Protein AF-A0A9P0DS31-F1 (afdb_monomer_lite)

Secondary structure (DSSP, 8-state):
-----------------S--B----HHHHHHHHHHHHHHHHTTTTS-S-----TTTSTT-HHHHHHHHHHHHT-HHHHHHHHHTT-HHHHHHHHHHHHTTBSS-SS-HHHHHHHHS--TT--HHHHHHHHHHHHHHHS-HHHHHHHHHHHHHHHHHHHHS---TTT--HHHHHHHHHHH---GGGGGGHHHHHHHHHHHHHHHTT--

Radius of gyration: 17.62 Å; chains: 1; bounding box: 41×35×58 Å

Organism: Diabrotica balteata (NCBI:txid107213)

Sequence (207 aa):
MGFFHSKYKSLNLQCFGKRRQTRISIETVNAIKLIILSLRSNVRIMDHRWLIRPEGGLHNRVIQEFVQAIQRGDIRTIQTLLDTGYNLRACQALYTYLSRLEDPLIPLPIQSLVLDGNEGVPATVVASDIMGLINQELSENRAELISLILYLMDMMIQFSPADELQGNTWPASMLPIFFDMQSRHMIEWRRIATIFFEMIKQAGDYL

pLDDT: mean 79.62, std 19.81, range [26.62, 96.81]

Structure (mmCIF, N/CA/C/O backbone):
data_AF-A0A9P0DS31-F1
#
_entry.id   AF-A0A9P0DS31-F1
#
loop_
_atom_site.group_PDB
_atom_site.id
_atom_site.type_symbol
_atom_site.label_atom_id
_atom_site.label_alt_id
_atom_site.label_comp_id
_atom_site.label_asym_id
_atom_site.label_entity_id
_atom_site.label_seq_id
_atom_site.pdbx_PDB_ins_code
_atom_site.Cartn_x
_atom_site.Cartn_y
_atom_site.Cartn_z
_atom_site.occupancy
_atom_site.B_iso_or_equiv
_atom_site.auth_seq_id
_atom_site.auth_comp_id
_atom_site.auth_asym_id
_atom_site.auth_atom_id
_atom_site.pdbx_PDB_model_num
ATOM 1 N N . MET A 1 1 ? 24.533 21.343 38.281 1.00 33.50 1 MET A N 1
ATOM 2 C CA . MET A 1 1 ? 23.870 20.031 38.138 1.00 33.50 1 MET A CA 1
ATOM 3 C C . MET A 1 1 ? 22.835 20.172 37.040 1.00 33.50 1 MET A C 1
ATOM 5 O O . MET A 1 1 ? 21.916 20.960 37.202 1.00 33.50 1 MET A O 1
ATOM 9 N N . GLY A 1 2 ? 23.101 19.568 35.880 1.00 31.03 2 GLY A N 1
ATOM 10 C CA . GLY A 1 2 ? 22.255 19.660 34.685 1.00 31.03 2 GLY A CA 1
ATOM 11 C C . GLY A 1 2 ? 21.194 18.560 34.616 1.00 31.03 2 GLY A C 1
ATOM 12 O O . GLY A 1 2 ? 21.043 17.822 35.585 1.00 31.03 2 GLY A O 1
ATOM 13 N N . PHE A 1 3 ? 20.577 18.451 33.426 1.00 26.95 3 PHE A N 1
ATOM 14 C CA . PHE A 1 3 ? 19.549 17.491 32.963 1.00 26.95 3 PHE A CA 1
ATOM 15 C C . PHE A 1 3 ? 18.095 17.938 33.240 1.00 26.95 3 PHE A C 1
ATOM 17 O O . PHE A 1 3 ? 17.760 18.239 34.371 1.00 26.95 3 PHE A O 1
ATOM 24 N N . PHE A 1 4 ? 17.148 18.059 32.298 1.00 30.75 4 PHE A N 1
ATOM 25 C CA . PHE A 1 4 ? 17.040 17.746 30.865 1.00 30.75 4 PHE A CA 1
ATOM 26 C C . PHE A 1 4 ? 16.171 18.836 30.195 1.00 30.75 4 PHE A C 1
ATOM 28 O O . PHE A 1 4 ? 15.043 19.073 30.617 1.00 30.75 4 PHE A O 1
ATOM 35 N N . HIS A 1 5 ? 16.660 19.479 29.130 1.00 27.67 5 HIS A N 1
ATOM 36 C CA . HIS A 1 5 ? 15.807 20.236 28.206 1.00 27.67 5 HIS A CA 1
ATOM 37 C C . HIS A 1 5 ? 15.281 19.275 27.135 1.00 27.67 5 HIS A C 1
ATOM 39 O O . HIS A 1 5 ? 16.049 18.726 26.345 1.00 27.67 5 HIS A O 1
ATOM 45 N N . SER A 1 6 ? 13.964 19.079 27.137 1.00 31.09 6 SER A N 1
ATOM 46 C CA . SER A 1 6 ? 13.202 18.333 26.138 1.00 31.09 6 SER A CA 1
ATOM 47 C C . SER A 1 6 ? 13.389 18.956 24.747 1.00 31.09 6 SER A C 1
ATOM 49 O O . SER A 1 6 ? 12.850 20.018 24.446 1.00 31.09 6 SER A O 1
ATOM 51 N N . LYS A 1 7 ? 14.189 18.307 23.894 1.00 29.27 7 LYS A N 1
ATOM 52 C CA . LYS A 1 7 ? 14.273 18.584 22.452 1.00 29.27 7 LYS A CA 1
ATOM 53 C C . LYS A 1 7 ? 13.402 17.581 21.697 1.00 29.27 7 LYS A C 1
ATOM 55 O O . LYS A 1 7 ? 13.918 16.750 20.957 1.00 29.27 7 LYS A O 1
ATOM 60 N N . TYR A 1 8 ? 12.083 17.687 21.820 1.00 31.83 8 TYR A N 1
ATOM 61 C CA . TYR A 1 8 ? 11.218 17.194 20.749 1.00 31.83 8 TYR A CA 1
ATOM 62 C C . TYR A 1 8 ? 11.146 18.285 19.683 1.00 31.83 8 TYR A C 1
ATOM 64 O O . TYR A 1 8 ? 10.298 19.172 19.713 1.00 31.83 8 TYR A O 1
ATOM 72 N N . LYS A 1 9 ? 12.116 18.251 18.759 1.00 30.08 9 LYS A N 1
ATOM 73 C CA . LYS A 1 9 ? 11.979 18.925 17.468 1.00 30.08 9 LYS A CA 1
ATOM 74 C C . LYS A 1 9 ? 10.745 18.327 16.803 1.00 30.08 9 LYS A C 1
ATOM 76 O O . LYS A 1 9 ? 10.722 17.133 16.517 1.00 30.08 9 LYS A O 1
ATOM 81 N N . SER A 1 10 ? 9.744 19.162 16.561 1.00 29.20 10 SER A N 1
ATOM 82 C CA . SER A 1 10 ? 8.708 18.892 15.578 1.00 29.20 10 SER A CA 1
ATOM 83 C C . SER A 1 10 ? 9.381 18.422 14.285 1.00 29.20 10 SER A C 1
ATOM 85 O O . SER A 1 10 ? 10.174 19.147 13.679 1.00 29.20 10 SER A O 1
ATOM 87 N N . LEU A 1 11 ? 9.115 17.178 13.888 1.00 31.19 11 LEU A N 1
ATOM 88 C CA . LEU A 1 11 ? 9.444 16.668 12.562 1.00 31.19 11 LEU A CA 1
ATOM 89 C C . LEU A 1 11 ? 8.573 17.430 11.559 1.00 31.19 11 LEU A C 1
ATOM 91 O O . LEU A 1 11 ? 7.480 17.011 11.196 1.00 31.19 11 LEU A O 1
ATOM 95 N N . ASN A 1 12 ? 9.048 18.611 11.166 1.00 26.62 12 ASN A N 1
ATOM 96 C CA . ASN A 1 12 ? 8.518 19.379 10.053 1.00 26.62 12 ASN A CA 1
ATOM 97 C C . ASN A 1 12 ? 8.814 18.596 8.766 1.00 26.62 12 ASN A C 1
ATOM 99 O O . ASN A 1 12 ? 9.856 18.777 8.142 1.00 26.62 12 ASN A O 1
ATOM 103 N N . LEU A 1 13 ? 7.886 17.728 8.359 1.00 37.28 13 LEU A N 1
ATOM 104 C CA . LEU A 1 13 ? 7.864 17.066 7.048 1.00 37.28 13 LEU A CA 1
ATOM 105 C C . LEU A 1 13 ? 7.428 18.046 5.937 1.00 37.28 13 LEU A C 1
ATOM 107 O O . LEU A 1 13 ? 6.610 17.731 5.077 1.00 37.28 13 LEU A O 1
ATOM 111 N N . GLN A 1 14 ? 7.969 19.267 5.945 1.00 35.03 14 GLN A N 1
ATOM 112 C CA . GLN A 1 14 ? 7.748 20.255 4.891 1.00 35.03 14 GLN A CA 1
ATOM 113 C C . GLN A 1 14 ? 8.814 20.111 3.804 1.00 35.03 14 GLN A C 1
ATOM 115 O O . GLN A 1 14 ? 9.738 20.909 3.716 1.00 35.03 14 GLN A O 1
ATOM 120 N N . CYS A 1 15 ? 8.649 19.101 2.950 1.00 36.75 15 CYS A N 1
ATOM 121 C CA . CYS A 1 15 ? 9.373 18.980 1.684 1.00 36.75 15 CYS A CA 1
ATOM 122 C C . CYS A 1 15 ? 8.449 18.403 0.599 1.00 36.75 15 CYS A C 1
ATOM 124 O O . CYS A 1 15 ? 8.683 17.308 0.100 1.00 36.75 15 CYS A O 1
ATOM 126 N N . PHE A 1 16 ? 7.399 19.131 0.201 1.00 42.38 16 PHE A N 1
ATOM 127 C CA . PHE A 1 16 ? 6.551 18.724 -0.929 1.00 42.38 16 PHE A CA 1
ATOM 128 C C . PHE A 1 16 ? 6.505 19.804 -2.011 1.00 42.38 16 PHE A C 1
ATOM 130 O O . PHE A 1 16 ? 5.598 20.631 -2.098 1.00 42.38 16 PHE A O 1
ATOM 137 N N . GLY A 1 17 ? 7.537 19.781 -2.857 1.00 34.38 17 GLY A N 1
ATOM 138 C CA . GLY A 1 17 ? 7.558 20.477 -4.137 1.00 34.38 17 GLY A CA 1
ATOM 139 C C . GLY A 1 17 ? 6.517 19.888 -5.094 1.00 34.38 17 GLY A C 1
ATOM 140 O O . GLY A 1 17 ? 6.524 18.700 -5.398 1.00 34.38 17 GLY A O 1
ATOM 141 N N . LYS A 1 18 ? 5.618 20.765 -5.539 1.00 46.16 18 LYS A N 1
ATOM 142 C CA . LYS A 1 18 ? 4.505 20.602 -6.485 1.00 46.16 18 LYS A CA 1
ATOM 143 C C . LYS A 1 18 ? 4.734 19.601 -7.637 1.00 46.16 18 LYS A C 1
ATOM 145 O O . LYS A 1 18 ? 5.448 19.905 -8.587 1.00 46.16 18 LYS A O 1
ATOM 150 N N . ARG A 1 19 ? 3.993 18.487 -7.594 1.00 40.31 19 ARG A N 1
ATOM 151 C CA . ARG A 1 19 ? 3.067 17.950 -8.623 1.00 40.31 19 ARG A CA 1
ATOM 152 C C . ARG A 1 19 ? 2.281 16.817 -7.951 1.00 40.31 19 ARG A C 1
ATOM 154 O O . ARG A 1 19 ? 2.858 15.780 -7.647 1.00 40.31 19 ARG A O 1
ATOM 161 N N . ARG A 1 20 ? 1.006 17.065 -7.643 1.00 55.84 20 ARG A N 1
ATOM 162 C CA . ARG A 1 20 ? 0.120 16.134 -6.930 1.00 55.84 20 ARG A CA 1
ATOM 163 C C . ARG A 1 20 ? -0.555 15.209 -7.942 1.00 55.84 20 ARG A C 1
ATOM 165 O O . ARG A 1 20 ? -1.088 15.698 -8.935 1.00 55.84 20 ARG A O 1
ATOM 172 N N . GLN A 1 21 ? -0.449 13.895 -7.752 1.00 54.41 21 GLN A N 1
ATOM 173 C CA . GLN A 1 21 ? -1.053 12.909 -8.649 1.00 54.41 21 GLN A CA 1
ATOM 174 C C . GLN A 1 21 ? -2.419 12.500 -8.093 1.00 54.41 21 GLN A C 1
ATOM 176 O O . GLN A 1 21 ? -2.499 11.922 -7.014 1.00 54.41 21 GLN A O 1
ATOM 181 N N . THR A 1 22 ? -3.477 12.816 -8.837 1.00 56.69 22 THR A N 1
ATOM 182 C CA . THR A 1 22 ? -4.870 12.726 -8.366 1.00 56.69 22 THR A CA 1
ATOM 183 C C . THR A 1 22 ? -5.551 11.397 -8.703 1.00 56.69 22 THR A C 1
ATOM 185 O O . THR A 1 22 ? -6.555 11.049 -8.092 1.00 56.69 22 THR A O 1
ATOM 188 N N . ARG A 1 23 ? -5.046 10.632 -9.686 1.00 68.31 23 ARG A N 1
ATOM 189 C CA . ARG A 1 23 ? -5.702 9.400 -10.161 1.00 68.31 23 ARG A CA 1
ATOM 190 C C . ARG A 1 23 ? -4.727 8.228 -10.243 1.00 68.31 23 ARG A C 1
ATOM 192 O O . ARG A 1 23 ? -3.725 8.303 -10.951 1.00 68.31 23 ARG A O 1
ATOM 199 N N . ILE A 1 24 ? -5.066 7.145 -9.545 1.00 85.81 24 ILE A N 1
ATOM 200 C CA . ILE A 1 24 ? -4.412 5.836 -9.652 1.00 85.81 24 ILE A CA 1
ATOM 201 C C . ILE A 1 24 ? -5.008 5.128 -10.878 1.00 85.81 24 ILE A C 1
ATOM 203 O O . ILE A 1 24 ? -6.195 4.786 -10.887 1.00 85.81 24 ILE A O 1
ATOM 207 N N . SER A 1 25 ? -4.217 4.976 -11.940 1.00 91.12 25 SER A N 1
ATOM 208 C CA . SER A 1 25 ? -4.630 4.267 -13.157 1.00 91.12 25 SER A CA 1
ATOM 209 C C . SER A 1 25 ? -4.260 2.784 -13.089 1.00 91.12 25 SER A C 1
ATOM 211 O O . SER A 1 25 ? -3.410 2.390 -12.291 1.00 91.12 25 SER A O 1
ATOM 213 N N . ILE A 1 26 ? -4.878 1.964 -13.942 1.00 94.19 26 ILE A N 1
ATOM 214 C CA . ILE A 1 26 ? -4.584 0.527 -14.015 1.00 94.19 26 ILE A CA 1
ATOM 215 C C . ILE A 1 26 ? -3.129 0.277 -14.437 1.00 94.19 26 ILE A C 1
ATOM 217 O O . ILE A 1 26 ? -2.470 -0.624 -13.928 1.00 94.19 26 ILE A O 1
ATOM 221 N N . GLU A 1 27 ? -2.574 1.122 -15.307 1.00 94.62 27 GLU A N 1
ATOM 222 C CA . GLU A 1 27 ? -1.181 1.034 -15.746 1.00 94.62 27 GLU A CA 1
ATOM 223 C C . GLU A 1 27 ? -0.214 1.302 -14.587 1.00 94.62 27 GLU A C 1
ATOM 225 O O . GLU A 1 27 ? 0.780 0.592 -14.432 1.00 94.62 27 GLU A O 1
ATOM 230 N N . THR A 1 28 ? -0.522 2.282 -13.731 1.00 93.88 28 THR A N 1
ATOM 231 C CA . THR A 1 28 ? 0.231 2.528 -12.496 1.00 93.88 28 THR A CA 1
ATOM 232 C C . THR A 1 28 ? 0.148 1.337 -11.542 1.00 93.88 28 THR A C 1
ATOM 234 O O . THR A 1 28 ? 1.170 0.940 -10.983 1.00 93.88 28 THR A O 1
ATOM 237 N N . VAL A 1 29 ? -1.037 0.748 -11.359 1.00 95.31 29 VAL A N 1
ATOM 238 C CA . VAL A 1 29 ? -1.211 -0.426 -10.486 1.00 95.31 29 VAL A CA 1
ATOM 239 C C . VAL A 1 29 ? -0.402 -1.610 -11.009 1.00 95.31 29 VAL A C 1
ATOM 241 O O . VAL A 1 29 ? 0.359 -2.202 -10.249 1.00 95.31 29 VAL A O 1
ATOM 244 N N . ASN A 1 30 ? -0.451 -1.888 -12.313 1.00 95.38 30 ASN A N 1
ATOM 245 C CA . ASN A 1 30 ? 0.339 -2.950 -12.943 1.00 95.38 30 ASN A CA 1
ATOM 246 C C . ASN A 1 30 ? 1.854 -2.729 -12.802 1.00 95.38 30 ASN A C 1
ATOM 248 O O . ASN A 1 30 ? 2.602 -3.666 -12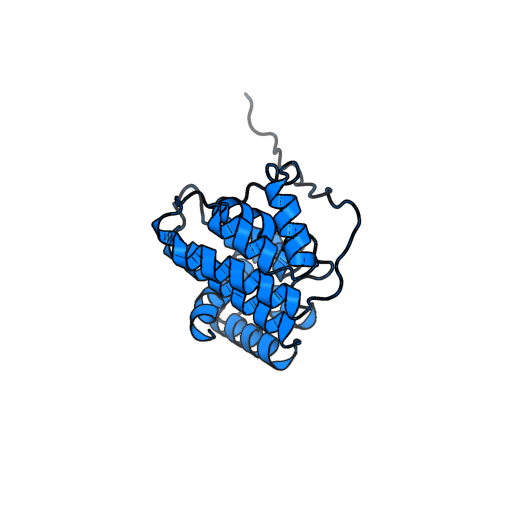.521 1.00 95.38 30 ASN A O 1
ATOM 252 N N . ALA A 1 31 ? 2.314 -1.485 -12.950 1.00 96.12 31 ALA A N 1
ATOM 253 C CA . ALA A 1 31 ? 3.701 -1.103 -12.700 1.00 96.12 31 ALA A CA 1
ATOM 254 C C . ALA A 1 31 ? 4.130 -1.388 -11.247 1.00 96.12 31 ALA A C 1
ATOM 256 O O . ALA A 1 31 ? 5.192 -1.966 -11.008 1.00 96.12 31 ALA A O 1
ATOM 257 N N . ILE A 1 32 ? 3.294 -1.021 -10.272 1.00 96.06 32 ILE A N 1
ATOM 258 C CA . ILE A 1 32 ? 3.546 -1.269 -8.846 1.00 96.06 32 ILE A CA 1
ATOM 259 C C . ILE A 1 32 ? 3.507 -2.769 -8.531 1.00 96.06 32 ILE A C 1
ATOM 261 O O . ILE A 1 32 ? 4.370 -3.265 -7.806 1.00 96.06 32 ILE A O 1
ATOM 265 N N . LYS A 1 33 ? 2.565 -3.505 -9.124 1.00 96.06 33 LYS A N 1
ATOM 266 C CA . LYS A 1 33 ? 2.449 -4.961 -9.011 1.00 96.06 33 LYS A CA 1
ATOM 267 C C . LYS A 1 33 ? 3.734 -5.655 -9.443 1.00 96.06 33 LYS A C 1
ATOM 269 O O . LYS A 1 33 ? 4.242 -6.490 -8.701 1.00 96.06 33 LYS A O 1
ATOM 274 N N . LEU A 1 34 ? 4.307 -5.260 -10.583 1.00 95.94 34 LEU A N 1
ATOM 275 C CA . LEU A 1 34 ? 5.584 -5.806 -11.045 1.00 95.94 34 LEU A CA 1
ATOM 276 C C . LEU A 1 34 ? 6.712 -5.569 -10.030 1.00 95.94 34 LEU A C 1
ATOM 278 O O . LEU A 1 34 ? 7.456 -6.496 -9.708 1.00 95.94 34 LEU A O 1
ATOM 282 N N . ILE A 1 35 ? 6.815 -4.349 -9.490 1.00 94.88 35 ILE A N 1
ATOM 283 C CA . ILE A 1 35 ? 7.804 -4.029 -8.452 1.00 94.88 35 ILE A CA 1
ATOM 284 C C . ILE A 1 35 ? 7.612 -4.956 -7.252 1.00 94.88 35 ILE A C 1
ATOM 286 O O . ILE A 1 35 ? 8.561 -5.607 -6.829 1.00 94.88 35 ILE A O 1
ATOM 290 N N . ILE A 1 36 ? 6.393 -5.060 -6.727 1.00 93.25 36 ILE A N 1
ATOM 291 C CA . ILE A 1 36 ? 6.097 -5.841 -5.520 1.00 93.25 36 ILE A CA 1
ATOM 292 C C . ILE A 1 36 ? 6.396 -7.325 -5.722 1.00 93.25 36 ILE A C 1
ATOM 294 O O . ILE A 1 36 ? 7.046 -7.932 -4.869 1.00 93.25 36 ILE A O 1
ATOM 298 N N . LEU A 1 37 ? 5.998 -7.900 -6.858 1.00 92.31 37 LEU A N 1
ATOM 299 C CA . LEU A 1 37 ? 6.304 -9.291 -7.190 1.00 92.31 37 LEU A CA 1
ATOM 300 C C . LEU A 1 37 ? 7.817 -9.529 -7.291 1.00 92.31 37 LEU A C 1
ATOM 302 O O . LEU A 1 37 ? 8.312 -10.529 -6.765 1.00 92.31 37 LEU A O 1
ATOM 306 N N . SER A 1 38 ? 8.566 -8.595 -7.886 1.00 91.38 38 SER A N 1
ATOM 307 C CA . SER A 1 38 ? 10.031 -8.671 -7.936 1.00 91.38 38 SER A CA 1
ATOM 308 C C . SER A 1 38 ? 10.654 -8.598 -6.542 1.00 91.38 38 SER A C 1
ATOM 310 O O . SER A 1 38 ? 11.493 -9.431 -6.198 1.00 91.38 38 SER A O 1
ATOM 312 N N . LEU A 1 39 ? 10.224 -7.650 -5.703 1.00 88.62 39 LEU A N 1
ATOM 313 C CA . LEU A 1 39 ? 10.738 -7.499 -4.338 1.00 88.62 39 LEU A CA 1
ATOM 314 C C . LEU A 1 39 ? 10.498 -8.764 -3.509 1.00 88.62 39 LEU A C 1
ATOM 316 O O . LEU A 1 39 ? 11.415 -9.255 -2.854 1.00 88.62 39 LEU A O 1
ATOM 320 N N . ARG A 1 40 ? 9.289 -9.331 -3.575 1.00 87.38 40 ARG A N 1
ATOM 321 C CA . ARG A 1 40 ? 8.952 -10.563 -2.849 1.00 87.38 40 ARG A CA 1
ATOM 322 C C . ARG A 1 40 ? 9.739 -11.769 -3.351 1.00 87.38 40 ARG A C 1
ATOM 324 O O . ARG A 1 40 ? 10.243 -12.537 -2.538 1.00 87.38 40 ARG A O 1
ATOM 331 N N . SER A 1 41 ? 9.902 -11.911 -4.666 1.00 88.00 41 SER A N 1
ATOM 332 C CA . SER A 1 41 ? 10.666 -13.022 -5.257 1.00 88.00 41 SER A CA 1
ATOM 333 C C . SER A 1 41 ? 12.148 -12.987 -4.867 1.00 88.00 41 SER A C 1
ATOM 335 O O . SER A 1 41 ? 12.790 -14.028 -4.767 1.00 88.00 41 SER A O 1
ATOM 337 N N . ASN A 1 42 ? 12.685 -11.795 -4.595 1.00 81.81 42 ASN A N 1
ATOM 338 C CA . ASN A 1 42 ? 14.089 -11.588 -4.247 1.00 81.81 42 ASN A CA 1
ATOM 339 C C . ASN A 1 42 ? 14.338 -11.429 -2.739 1.00 81.81 42 ASN A C 1
ATOM 341 O O . ASN A 1 42 ? 15.472 -11.159 -2.339 1.00 81.81 42 ASN A O 1
ATOM 345 N N . VAL A 1 43 ? 13.323 -11.632 -1.887 1.00 78.06 43 VAL A N 1
ATOM 346 C CA . VAL A 1 43 ? 13.408 -11.286 -0.459 1.00 78.06 43 VAL A CA 1
ATOM 347 C C . VAL A 1 43 ? 14.584 -11.944 0.266 1.00 78.06 43 VAL A C 1
ATOM 349 O O . VAL A 1 43 ? 15.235 -11.318 1.092 1.00 78.06 43 VAL A O 1
ATOM 352 N N . ARG A 1 44 ? 14.911 -13.190 -0.091 1.00 71.62 44 ARG A N 1
ATOM 353 C CA . ARG A 1 44 ? 15.999 -13.964 0.533 1.00 71.62 44 ARG A CA 1
ATOM 354 C C . ARG A 1 44 ? 17.398 -13.483 0.148 1.00 71.62 44 ARG A C 1
ATOM 356 O O . ARG A 1 44 ? 18.355 -13.777 0.851 1.00 71.62 44 ARG A O 1
ATOM 363 N N . ILE A 1 45 ? 17.517 -12.809 -0.993 1.00 66.50 45 ILE A N 1
ATOM 364 C CA . ILE A 1 45 ? 18.788 -12.320 -1.546 1.00 66.50 45 ILE A CA 1
ATOM 365 C C . ILE A 1 45 ? 19.053 -10.888 -1.057 1.00 66.50 45 ILE A C 1
ATOM 367 O O . ILE A 1 45 ? 20.191 -10.426 -1.002 1.00 66.50 45 ILE A O 1
ATOM 371 N N . MET A 1 46 ? 17.992 -10.175 -0.693 1.00 62.22 46 MET A N 1
ATOM 372 C CA . MET A 1 46 ? 18.032 -8.781 -0.295 1.00 62.22 46 MET A CA 1
ATOM 373 C C . MET A 1 46 ? 18.197 -8.667 1.224 1.00 62.22 46 MET A C 1
ATOM 375 O O . MET A 1 46 ? 17.328 -9.060 1.996 1.00 62.22 46 MET A O 1
ATOM 379 N N . ASP A 1 47 ? 19.337 -8.114 1.638 1.00 57.59 47 ASP A N 1
ATOM 380 C CA . ASP A 1 47 ? 19.699 -7.857 3.035 1.00 57.59 47 ASP A CA 1
ATOM 381 C C . ASP A 1 47 ? 18.553 -7.186 3.819 1.00 57.59 47 ASP A C 1
ATOM 383 O O . ASP A 1 47 ? 17.937 -6.238 3.329 1.00 57.59 47 ASP A O 1
ATOM 387 N N . HIS A 1 48 ? 18.306 -7.644 5.053 1.00 56.00 48 HIS A N 1
ATOM 388 C CA . HIS A 1 48 ? 17.226 -7.229 5.966 1.00 56.00 48 HIS A CA 1
ATOM 389 C C . HIS A 1 48 ? 17.179 -5.713 6.244 1.00 56.00 48 HIS A C 1
ATOM 391 O O . HIS A 1 48 ? 16.199 -5.187 6.765 1.00 56.00 48 HIS A O 1
ATOM 397 N N . ARG A 1 49 ? 18.201 -4.967 5.821 1.00 56.22 49 ARG A N 1
ATOM 398 C CA . ARG A 1 49 ? 18.292 -3.503 5.879 1.00 56.22 49 ARG A CA 1
ATOM 399 C C . ARG A 1 49 ? 17.486 -2.799 4.774 1.00 56.22 49 ARG A C 1
ATOM 401 O O . ARG A 1 49 ? 17.958 -1.816 4.204 1.00 56.22 49 ARG A O 1
ATOM 408 N N . TRP A 1 50 ? 16.245 -3.227 4.536 1.00 59.97 50 TRP A N 1
ATOM 409 C CA . TRP A 1 50 ? 15.255 -2.641 3.604 1.00 59.97 50 TRP A CA 1
ATOM 410 C C . TRP A 1 50 ? 14.795 -1.221 3.971 1.00 59.97 50 TRP A C 1
ATOM 412 O O . TRP A 1 50 ? 13.789 -0.728 3.458 1.00 59.97 50 TRP A O 1
ATOM 422 N N . LEU A 1 51 ? 15.508 -0.570 4.890 1.00 55.75 51 LEU A N 1
ATOM 423 C CA . LEU A 1 51 ? 15.172 0.722 5.455 1.00 55.75 51 LEU A CA 1
ATOM 424 C C . LEU A 1 51 ? 15.001 1.736 4.328 1.00 55.75 51 LEU A C 1
ATOM 426 O O . LEU A 1 51 ? 15.977 2.168 3.705 1.00 55.75 51 LEU A O 1
ATOM 430 N N . ILE A 1 52 ? 13.751 2.150 4.118 1.00 59.97 52 ILE A N 1
ATOM 431 C CA . ILE A 1 52 ? 13.471 3.408 3.448 1.00 59.97 52 ILE A CA 1
ATOM 432 C C . ILE A 1 52 ? 14.214 4.464 4.248 1.00 59.97 52 ILE A C 1
ATOM 434 O O . ILE A 1 52 ? 13.969 4.649 5.440 1.00 59.97 52 ILE A O 1
ATOM 438 N N . ARG A 1 53 ? 15.140 5.159 3.597 1.00 57.19 53 ARG A N 1
ATOM 439 C CA . ARG A 1 53 ? 15.786 6.326 4.190 1.00 57.19 53 ARG A CA 1
ATOM 440 C C . ARG A 1 53 ? 15.044 7.546 3.664 1.00 57.19 53 ARG A C 1
ATOM 442 O O . ARG A 1 53 ? 15.196 7.846 2.476 1.00 57.19 53 ARG A O 1
ATOM 449 N N . PRO A 1 54 ? 14.261 8.254 4.500 1.00 50.94 54 PRO A N 1
ATOM 450 C CA . PRO A 1 54 ? 13.450 9.387 4.052 1.00 50.94 54 PRO A CA 1
ATOM 451 C C . PRO A 1 54 ? 14.275 10.462 3.327 1.00 50.94 54 PRO A C 1
ATOM 453 O O . PRO A 1 54 ? 13.788 11.095 2.397 1.00 50.94 54 PRO A O 1
ATOM 456 N N . GLU A 1 55 ? 15.550 10.620 3.697 1.00 48.75 55 GLU A N 1
ATOM 457 C CA . GLU A 1 55 ? 16.387 11.744 3.259 1.00 48.75 55 GLU A CA 1
ATOM 458 C C . GLU A 1 55 ? 17.395 11.401 2.141 1.00 48.75 55 GLU A C 1
ATOM 460 O O . GLU A 1 55 ? 17.960 12.297 1.520 1.00 48.75 55 GLU A O 1
ATOM 465 N N . GLY A 1 56 ? 17.618 10.118 1.824 1.00 47.94 56 GLY A N 1
ATOM 466 C CA . GLY A 1 56 ? 18.700 9.701 0.912 1.00 47.94 56 GLY A CA 1
ATOM 467 C C . GLY A 1 56 ? 18.308 9.503 -0.560 1.00 47.94 56 GLY A C 1
ATOM 468 O O . GLY A 1 56 ? 19.180 9.382 -1.422 1.00 47.94 56 GLY A O 1
ATOM 469 N N . GLY A 1 57 ? 17.009 9.420 -0.865 1.00 54.03 57 GLY A N 1
ATOM 470 C CA . GLY A 1 57 ? 16.526 8.938 -2.165 1.00 54.03 57 GLY A CA 1
ATOM 471 C C . GLY A 1 57 ? 16.259 10.008 -3.226 1.00 54.03 57 GLY A C 1
ATOM 472 O O . GLY A 1 57 ? 16.333 9.722 -4.419 1.00 54.03 57 GLY A O 1
ATOM 473 N N . LEU A 1 58 ? 15.966 11.247 -2.823 1.00 53.75 58 LEU A N 1
ATOM 474 C CA . LEU A 1 58 ? 15.446 12.272 -3.738 1.00 53.75 58 LEU A CA 1
ATOM 475 C C . LEU A 1 58 ? 16.471 12.740 -4.782 1.00 53.75 58 LEU A C 1
ATOM 477 O O . LEU A 1 58 ? 16.087 13.031 -5.913 1.00 53.75 58 LEU A O 1
ATOM 481 N N . HIS A 1 59 ? 17.764 12.731 -4.450 1.00 59.94 59 HIS A N 1
ATOM 482 C CA . HIS A 1 59 ? 18.851 13.079 -5.377 1.00 59.94 59 HIS A CA 1
ATOM 483 C C . HIS A 1 59 ? 19.347 11.897 -6.217 1.00 59.94 59 HIS A C 1
ATOM 485 O O . HIS A 1 59 ? 20.310 12.014 -6.976 1.00 59.94 59 HIS A O 1
ATOM 491 N N . ASN A 1 60 ? 18.696 10.744 -6.095 1.00 80.88 60 ASN A N 1
ATOM 492 C CA . ASN A 1 60 ? 19.108 9.545 -6.785 1.00 80.88 60 ASN A CA 1
ATOM 493 C C . ASN A 1 60 ? 18.395 9.409 -8.133 1.00 80.88 60 ASN A C 1
ATOM 495 O O . ASN A 1 60 ? 17.179 9.224 -8.181 1.00 80.88 60 ASN A O 1
ATOM 499 N N . ARG A 1 61 ? 19.158 9.457 -9.231 1.00 88.31 61 ARG A N 1
ATOM 500 C CA . ARG A 1 61 ? 18.606 9.380 -10.595 1.00 88.31 61 ARG A CA 1
ATOM 501 C C . ARG A 1 61 ? 17.767 8.121 -10.824 1.00 88.31 61 ARG A C 1
ATOM 503 O O . ARG A 1 61 ? 16.668 8.239 -11.343 1.00 88.31 61 ARG A O 1
ATOM 510 N N . VAL A 1 62 ? 18.227 6.967 -10.336 1.00 91.06 62 VAL A N 1
ATOM 511 C CA . VAL A 1 62 ? 17.517 5.683 -10.483 1.00 91.06 62 VAL A CA 1
ATOM 512 C C . VAL A 1 62 ? 16.166 5.704 -9.758 1.00 91.06 62 VAL A C 1
ATOM 514 O O . VAL A 1 62 ? 15.174 5.209 -10.277 1.00 91.06 62 VAL A O 1
ATOM 517 N N . ILE A 1 63 ? 16.093 6.318 -8.569 1.00 90.19 63 ILE A N 1
ATOM 518 C CA . ILE A 1 63 ? 14.824 6.439 -7.827 1.00 90.19 63 ILE A CA 1
ATOM 519 C C . ILE A 1 63 ? 13.853 7.346 -8.579 1.00 90.19 63 ILE A C 1
ATOM 521 O O . ILE A 1 63 ? 12.680 7.008 -8.698 1.00 90.19 63 ILE A O 1
ATOM 525 N N . GLN A 1 64 ? 14.323 8.482 -9.105 1.00 91.19 64 GLN A N 1
ATOM 526 C CA . GLN A 1 64 ? 13.462 9.367 -9.894 1.00 91.19 64 GLN A CA 1
ATOM 527 C C . GLN A 1 64 ? 12.978 8.696 -11.180 1.00 91.19 64 GLN A C 1
ATOM 529 O O . GLN A 1 64 ? 11.834 8.907 -11.570 1.00 91.19 64 GLN A O 1
ATOM 534 N N . GLU A 1 65 ? 13.815 7.875 -11.811 1.00 94.44 65 GLU A N 1
ATOM 535 C CA . GLU A 1 65 ? 13.447 7.107 -12.998 1.00 94.44 65 GLU A CA 1
ATOM 536 C C . GLU A 1 65 ? 12.345 6.089 -12.691 1.00 94.44 65 GLU A C 1
ATOM 538 O O . GLU A 1 65 ? 11.316 6.096 -13.363 1.00 94.44 65 GLU A O 1
ATOM 543 N N . PHE A 1 66 ? 12.477 5.317 -11.604 1.00 95.06 66 PHE A N 1
ATOM 544 C CA . PHE A 1 66 ? 11.395 4.451 -11.126 1.00 95.06 66 PHE A CA 1
ATOM 545 C C . PHE A 1 66 ? 10.115 5.234 -10.831 1.00 95.06 66 PHE A C 1
ATOM 547 O O . PHE A 1 66 ? 9.045 4.836 -11.279 1.00 95.06 66 PHE A O 1
ATOM 554 N N . VAL A 1 67 ? 10.197 6.355 -10.104 1.00 93.50 67 VAL A N 1
ATOM 555 C CA . VAL A 1 67 ? 9.010 7.164 -9.780 1.00 93.50 67 VAL A CA 1
ATOM 556 C C . VAL A 1 67 ? 8.322 7.652 -11.056 1.00 93.50 67 VAL A C 1
ATOM 558 O O . VAL A 1 67 ? 7.106 7.538 -11.169 1.00 93.50 67 VAL A O 1
ATOM 561 N N . GLN A 1 68 ? 9.077 8.152 -12.036 1.00 93.56 68 GLN A N 1
ATOM 562 C CA . GLN A 1 68 ? 8.518 8.587 -13.318 1.00 93.56 68 GLN A CA 1
ATOM 563 C C . GLN A 1 68 ? 7.910 7.424 -14.107 1.00 93.56 68 GLN A C 1
ATOM 565 O O . GLN A 1 68 ? 6.852 7.594 -14.712 1.00 93.56 68 GLN A O 1
ATOM 570 N N . ALA A 1 69 ? 8.546 6.252 -14.090 1.00 95.44 69 ALA A N 1
ATOM 571 C CA . ALA A 1 69 ? 8.025 5.061 -14.744 1.00 95.44 69 ALA A CA 1
ATOM 572 C C . ALA A 1 69 ? 6.712 4.594 -14.094 1.00 95.44 69 ALA A C 1
ATOM 574 O O . ALA A 1 69 ? 5.742 4.357 -14.808 1.00 95.44 69 ALA A O 1
ATOM 575 N N . ILE A 1 70 ? 6.618 4.581 -12.758 1.00 95.31 70 ILE A N 1
ATOM 576 C CA . ILE A 1 70 ? 5.376 4.278 -12.021 1.00 95.31 70 ILE A CA 1
ATOM 577 C C . ILE A 1 70 ? 4.266 5.273 -12.391 1.00 95.31 70 ILE A C 1
ATOM 579 O O . ILE A 1 70 ? 3.145 4.874 -12.710 1.00 95.31 70 ILE A O 1
ATOM 583 N N . GLN A 1 71 ? 4.580 6.573 -12.402 1.00 92.25 71 GLN A N 1
ATOM 584 C CA . GLN A 1 71 ? 3.626 7.634 -12.750 1.00 92.25 71 GLN A CA 1
ATOM 585 C C . GLN A 1 71 ? 3.070 7.506 -14.171 1.00 92.25 71 GLN A C 1
ATOM 587 O O . GLN A 1 71 ? 1.941 7.925 -14.416 1.00 92.25 71 GLN A O 1
ATOM 592 N N . ARG A 1 72 ? 3.869 6.965 -15.099 1.00 92.88 72 ARG A N 1
ATOM 593 C CA . ARG A 1 72 ? 3.488 6.726 -16.498 1.00 92.88 72 ARG A CA 1
ATOM 594 C C . ARG A 1 72 ? 2.910 5.330 -16.740 1.00 92.88 72 ARG A C 1
ATOM 596 O O . ARG A 1 72 ? 2.435 5.082 -17.841 1.00 92.88 72 ARG A O 1
ATOM 603 N N . GLY A 1 73 ? 2.989 4.425 -15.762 1.00 93.62 73 GLY A N 1
ATOM 604 C CA . GLY A 1 7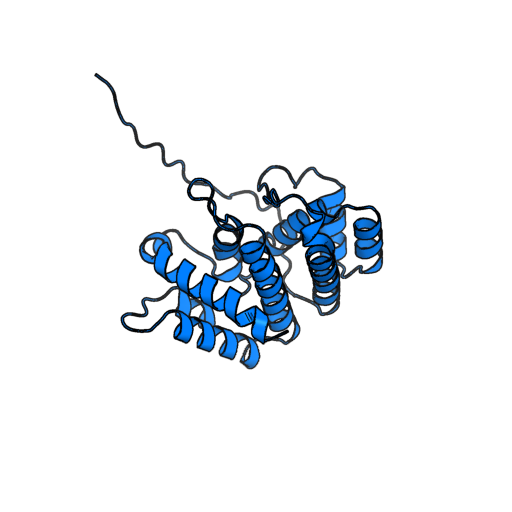3 ? 2.676 3.009 -15.958 1.00 93.62 73 GLY A CA 1
ATOM 605 C C . GLY A 1 73 ? 3.638 2.296 -16.920 1.00 93.62 73 GLY A C 1
ATOM 606 O O . GLY A 1 73 ? 3.252 1.350 -17.602 1.00 93.62 73 GLY A O 1
ATOM 607 N N . ASP A 1 74 ? 4.889 2.758 -17.017 1.00 95.88 74 ASP A N 1
ATOM 608 C CA . ASP A 1 74 ? 5.897 2.208 -17.927 1.00 95.88 74 ASP A CA 1
ATOM 609 C C . ASP A 1 74 ? 6.545 0.940 -17.350 1.00 95.88 74 ASP A C 1
ATOM 611 O O . ASP A 1 74 ? 7.618 0.954 -16.739 1.00 95.88 74 ASP A O 1
ATOM 615 N N . ILE A 1 75 ? 5.860 -0.180 -17.571 1.00 96.06 75 ILE A N 1
ATOM 616 C CA . ILE A 1 75 ? 6.272 -1.514 -17.126 1.00 96.06 75 ILE A CA 1
ATOM 617 C C . ILE A 1 75 ? 7.629 -1.924 -17.719 1.00 96.06 75 ILE A C 1
ATOM 619 O O . ILE A 1 75 ? 8.412 -2.584 -17.040 1.00 96.06 75 ILE A O 1
ATOM 623 N N . ARG A 1 76 ? 7.944 -1.526 -18.960 1.00 96.69 76 ARG A N 1
ATOM 624 C CA . ARG A 1 76 ? 9.191 -1.936 -19.635 1.00 96.69 76 ARG A CA 1
ATOM 625 C C . ARG A 1 76 ? 10.411 -1.310 -18.976 1.00 96.69 76 ARG A C 1
ATOM 627 O O . ARG A 1 76 ? 11.399 -2.003 -18.725 1.00 96.69 76 ARG A O 1
ATOM 634 N N . THR A 1 77 ? 10.329 -0.017 -18.670 1.00 96.75 77 THR A N 1
ATOM 635 C CA . THR A 1 77 ? 11.390 0.686 -17.941 1.00 96.75 77 THR A CA 1
ATOM 636 C C . THR A 1 77 ? 11.563 0.093 -16.543 1.00 96.75 77 THR A C 1
ATOM 638 O O . THR A 1 77 ? 12.686 -0.201 -16.139 1.00 96.75 77 THR A O 1
ATOM 641 N N . ILE A 1 78 ? 10.463 -0.178 -15.830 1.00 96.75 78 ILE A N 1
ATOM 642 C CA . ILE A 1 78 ? 10.510 -0.832 -14.512 1.00 96.75 78 ILE A CA 1
ATOM 643 C C . ILE A 1 78 ? 11.199 -2.193 -14.592 1.00 96.75 78 ILE A C 1
ATOM 645 O O . ILE A 1 78 ? 12.119 -2.438 -13.816 1.00 96.75 78 ILE A O 1
ATOM 649 N N . GLN A 1 79 ? 10.805 -3.049 -15.539 1.00 96.75 79 GLN A N 1
ATOM 650 C CA . GLN A 1 79 ? 11.410 -4.368 -15.723 1.00 96.75 79 GLN A CA 1
ATOM 651 C C . GLN A 1 79 ? 12.919 -4.257 -15.964 1.00 96.75 79 GLN A C 1
ATOM 653 O O . GLN A 1 79 ? 13.699 -4.896 -15.269 1.00 96.75 79 GLN A O 1
ATOM 658 N N . THR A 1 80 ? 13.335 -3.371 -16.871 1.00 96.81 80 THR A N 1
ATOM 659 C CA . THR A 1 80 ? 14.754 -3.159 -17.204 1.00 96.81 80 THR A CA 1
ATOM 660 C C . THR A 1 80 ? 15.573 -2.757 -15.971 1.00 96.81 80 THR A C 1
ATOM 662 O O . THR A 1 80 ? 16.670 -3.268 -15.732 1.00 96.81 80 THR A O 1
ATOM 665 N N . LEU A 1 81 ? 15.037 -1.851 -15.148 1.00 94.94 81 LEU A N 1
ATOM 666 C CA . LEU A 1 81 ? 15.698 -1.410 -13.920 1.00 94.94 81 LEU A CA 1
ATOM 667 C C . LEU A 1 81 ? 15.758 -2.523 -12.861 1.00 94.94 81 LEU A C 1
ATOM 669 O O . LEU A 1 81 ? 16.754 -2.627 -12.139 1.00 94.94 81 LEU A O 1
ATOM 673 N N . LEU A 1 82 ? 14.717 -3.354 -12.760 1.00 93.31 82 LEU A N 1
ATOM 674 C CA . LEU A 1 82 ? 14.685 -4.508 -11.857 1.00 93.31 82 LEU A CA 1
ATOM 675 C C . LEU A 1 82 ? 15.688 -5.586 -12.287 1.00 93.31 82 LEU A C 1
ATOM 677 O O . LEU A 1 82 ? 16.452 -6.051 -11.442 1.00 93.31 82 LEU A O 1
ATOM 681 N N . ASP A 1 83 ? 15.766 -5.896 -13.583 1.00 92.50 83 ASP A N 1
ATOM 682 C CA . ASP A 1 83 ? 16.716 -6.861 -14.159 1.00 92.50 83 ASP A CA 1
ATOM 683 C C . ASP A 1 83 ? 18.175 -6.430 -13.947 1.00 92.50 83 ASP A C 1
ATOM 685 O O . ASP A 1 83 ? 19.068 -7.259 -13.786 1.00 92.50 83 ASP A O 1
ATOM 689 N N . THR A 1 84 ? 18.420 -5.118 -13.863 1.00 91.19 84 THR A N 1
ATOM 690 C CA . THR A 1 84 ? 19.738 -4.543 -13.532 1.00 91.19 84 THR A CA 1
ATOM 691 C C . THR A 1 84 ? 20.102 -4.712 -12.043 1.00 91.19 84 THR A C 1
ATOM 693 O O . THR A 1 84 ? 21.222 -4.417 -11.627 1.00 91.19 84 THR A O 1
ATOM 696 N N . GLY A 1 85 ? 19.174 -5.190 -11.207 1.00 86.81 85 GLY A N 1
ATOM 697 C CA . GLY A 1 85 ? 19.392 -5.448 -9.782 1.00 86.81 85 GLY A CA 1
ATOM 698 C C . GLY A 1 85 ? 19.044 -4.277 -8.858 1.00 86.81 85 GLY A C 1
ATOM 699 O O . GLY A 1 85 ? 19.397 -4.294 -7.678 1.00 86.81 85 GLY A O 1
ATOM 700 N N . TYR A 1 86 ? 18.317 -3.258 -9.332 1.00 89.69 86 TYR A N 1
ATOM 701 C CA . TYR A 1 86 ? 17.967 -2.073 -8.533 1.00 89.69 86 TYR A CA 1
ATOM 702 C C . TYR A 1 86 ? 16.779 -2.263 -7.570 1.00 89.69 86 TYR A C 1
ATOM 704 O O . TYR A 1 86 ? 16.104 -1.295 -7.216 1.00 89.69 86 TYR A O 1
ATOM 712 N N . ASN A 1 87 ? 16.554 -3.478 -7.067 1.00 86.31 87 ASN A N 1
ATOM 713 C CA . ASN A 1 87 ? 15.417 -3.821 -6.206 1.00 86.31 87 ASN A CA 1
ATOM 714 C C . ASN A 1 87 ? 15.292 -2.911 -4.960 1.00 86.31 87 ASN A C 1
ATOM 716 O O . ASN A 1 87 ? 14.220 -2.380 -4.678 1.00 86.31 87 ASN A O 1
ATOM 720 N N . LEU A 1 88 ? 16.391 -2.614 -4.252 1.00 82.81 88 LEU A N 1
ATOM 721 C CA . LEU A 1 88 ? 16.350 -1.694 -3.098 1.00 82.81 88 LEU A CA 1
ATOM 722 C C . LEU A 1 88 ? 15.922 -0.269 -3.489 1.00 82.81 88 LEU A C 1
ATOM 724 O O . LEU A 1 88 ? 15.238 0.420 -2.732 1.00 82.81 88 LEU A O 1
ATOM 728 N N . ARG A 1 89 ? 16.309 0.186 -4.687 1.00 87.25 89 ARG A N 1
ATOM 729 C CA . ARG A 1 89 ? 15.903 1.498 -5.208 1.00 87.25 89 ARG A CA 1
ATOM 730 C C . ARG A 1 89 ? 14.443 1.491 -5.641 1.00 87.25 89 ARG A C 1
ATOM 732 O O . ARG A 1 89 ? 13.786 2.506 -5.440 1.00 87.25 89 ARG A O 1
ATOM 739 N N . ALA A 1 90 ? 13.933 0.370 -6.148 1.00 90.44 90 ALA A N 1
ATOM 740 C CA . ALA A 1 90 ? 12.516 0.197 -6.456 1.00 90.44 90 ALA A CA 1
ATOM 741 C C . ALA A 1 90 ? 11.647 0.315 -5.191 1.00 90.44 90 ALA A C 1
ATOM 743 O O . ALA A 1 90 ? 10.654 1.035 -5.200 1.00 90.44 90 ALA A O 1
ATOM 744 N N . CYS A 1 91 ? 12.074 -0.292 -4.078 1.00 86.50 91 CYS A N 1
ATOM 745 C CA . CYS A 1 91 ? 11.421 -0.166 -2.769 1.00 86.50 91 CYS A CA 1
ATOM 746 C C . CYS A 1 91 ? 11.346 1.303 -2.292 1.00 86.50 91 CYS A C 1
ATOM 748 O O . CYS A 1 91 ? 10.271 1.825 -1.992 1.00 86.50 91 CYS A O 1
ATOM 750 N N . GLN A 1 92 ? 12.474 2.022 -2.322 1.00 86.12 92 GLN A N 1
ATOM 751 C CA . GLN A 1 92 ? 12.517 3.450 -1.979 1.00 86.12 92 GLN A CA 1
ATOM 752 C C . GLN A 1 92 ? 11.682 4.314 -2.943 1.00 86.12 92 GLN A C 1
ATOM 754 O O . GLN A 1 92 ? 11.054 5.289 -2.522 1.00 86.12 92 GLN A O 1
ATOM 759 N N . ALA A 1 93 ? 11.684 3.990 -4.237 1.00 90.56 93 ALA A N 1
ATOM 760 C CA . ALA A 1 93 ? 10.902 4.695 -5.245 1.00 90.56 93 ALA A CA 1
ATOM 761 C C . ALA A 1 93 ? 9.400 4.489 -5.054 1.00 90.56 93 ALA A C 1
ATOM 763 O O . ALA A 1 93 ? 8.656 5.459 -5.161 1.00 90.56 93 ALA A O 1
ATOM 764 N N . LEU A 1 94 ? 8.968 3.277 -4.694 1.00 91.88 94 LEU A N 1
ATOM 765 C CA . LEU A 1 94 ? 7.579 2.981 -4.360 1.00 91.88 94 LEU A CA 1
ATOM 766 C C . LEU A 1 94 ? 7.105 3.848 -3.190 1.00 91.88 94 LEU A C 1
ATOM 768 O O . LEU A 1 94 ? 6.119 4.565 -3.327 1.00 91.88 94 LEU A O 1
ATOM 772 N N . TYR A 1 95 ? 7.854 3.887 -2.086 1.00 89.12 95 TYR A N 1
ATOM 773 C CA . TYR A 1 95 ? 7.531 4.781 -0.967 1.00 89.12 95 TYR A CA 1
ATOM 774 C C . TYR A 1 95 ? 7.499 6.259 -1.383 1.00 89.12 95 TYR A C 1
ATOM 776 O O . TYR A 1 95 ? 6.591 7.010 -1.023 1.00 89.12 95 TYR A O 1
ATOM 784 N N . THR A 1 96 ? 8.480 6.691 -2.181 1.00 89.12 96 THR A N 1
ATOM 785 C CA . THR A 1 96 ? 8.554 8.074 -2.686 1.00 89.12 96 THR A CA 1
ATOM 786 C C . THR A 1 96 ? 7.357 8.418 -3.572 1.00 89.12 96 THR A C 1
ATOM 788 O O . THR A 1 96 ? 6.878 9.546 -3.545 1.00 89.12 96 THR A O 1
ATOM 791 N N . TYR A 1 97 ? 6.871 7.469 -4.370 1.00 91.38 97 TYR A N 1
ATOM 792 C CA . TYR A 1 97 ? 5.664 7.633 -5.165 1.00 91.38 97 TYR A CA 1
ATOM 793 C C . TYR A 1 97 ? 4.420 7.744 -4.270 1.00 91.38 97 TYR A C 1
ATOM 795 O O . TYR A 1 97 ? 3.670 8.708 -4.400 1.00 91.38 97 TYR A O 1
ATOM 803 N N . LEU A 1 98 ? 4.238 6.813 -3.327 1.00 91.56 98 LEU A N 1
ATOM 804 C CA . LEU A 1 98 ? 3.060 6.759 -2.452 1.00 91.56 98 LEU A CA 1
ATOM 805 C C . LEU A 1 98 ? 2.942 7.991 -1.545 1.00 91.56 98 LEU A C 1
ATOM 807 O O . LEU A 1 98 ? 1.866 8.557 -1.406 1.00 91.56 98 LEU A O 1
ATOM 811 N N . SER A 1 99 ? 4.060 8.469 -1.000 1.00 88.25 99 SER A N 1
ATOM 812 C CA . SER A 1 99 ? 4.116 9.709 -0.206 1.00 88.25 99 SER A CA 1
ATOM 813 C C . SER A 1 99 ? 3.818 10.988 -1.001 1.00 88.25 99 SER A C 1
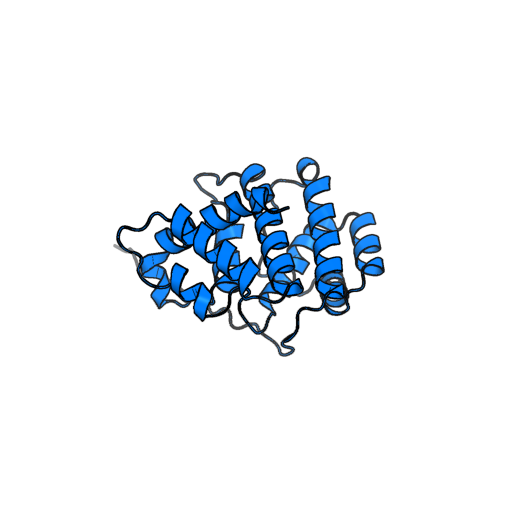ATOM 815 O O . SER A 1 99 ? 3.646 12.046 -0.401 1.00 88.25 99 SER A O 1
ATOM 817 N N . ARG A 1 100 ? 3.773 10.925 -2.339 1.00 88.19 100 ARG A N 1
ATOM 818 C CA . ARG A 1 100 ? 3.412 12.051 -3.221 1.00 88.19 100 ARG A CA 1
ATOM 819 C C . ARG A 1 100 ? 1.960 11.996 -3.703 1.00 88.19 100 ARG A C 1
ATOM 821 O O . ARG A 1 100 ? 1.561 12.873 -4.477 1.00 88.19 100 ARG A O 1
ATOM 828 N N . LEU A 1 101 ? 1.197 10.979 -3.301 1.00 87.31 101 LEU A N 1
ATOM 829 C CA . LEU A 1 101 ? -0.238 10.931 -3.567 1.00 87.31 101 LEU A CA 1
ATOM 830 C C . LEU A 1 101 ? -0.927 12.120 -2.891 1.00 87.31 101 LEU A C 1
ATOM 832 O O . LEU A 1 101 ? -0.486 12.597 -1.847 1.00 87.31 101 LEU A O 1
ATOM 836 N N . GLU A 1 102 ? -1.963 12.648 -3.542 1.00 84.50 102 GLU A N 1
ATOM 837 C CA . GLU A 1 102 ? -2.710 13.788 -3.001 1.00 84.50 102 GLU A CA 1
ATOM 838 C C . GLU A 1 102 ? -3.595 13.385 -1.826 1.00 84.50 102 GLU A C 1
ATOM 840 O O . GLU A 1 102 ? -3.620 14.080 -0.812 1.00 84.50 102 GLU A O 1
ATOM 845 N N . ASP A 1 103 ? -4.270 12.249 -1.975 1.00 87.56 103 ASP A N 1
ATOM 846 C CA . ASP A 1 103 ? -5.150 11.687 -0.966 1.00 87.56 103 ASP A CA 1
ATOM 847 C C . ASP A 1 103 ? -4.458 10.524 -0.245 1.00 87.56 103 ASP A C 1
ATOM 849 O O . ASP A 1 103 ? -3.696 9.776 -0.877 1.00 87.56 103 ASP A O 1
ATOM 853 N N . PRO A 1 104 ? -4.762 10.307 1.047 1.00 91.06 104 PRO A N 1
ATOM 854 C CA . PRO A 1 104 ? -4.417 9.061 1.717 1.00 91.06 104 PRO A CA 1
ATOM 855 C C . PRO A 1 104 ? -5.028 7.863 0.979 1.00 91.06 104 PRO A C 1
ATOM 857 O O . PRO A 1 104 ? -6.081 7.965 0.341 1.00 91.06 104 PRO A O 1
ATOM 860 N N . LEU A 1 105 ? -4.370 6.706 1.075 1.00 92.50 105 LEU A N 1
ATOM 861 C CA . LEU A 1 105 ? -4.829 5.496 0.388 1.00 92.50 105 LEU A CA 1
ATOM 862 C C . LEU A 1 105 ? -6.226 5.068 0.850 1.00 92.50 105 LEU A C 1
ATOM 864 O O . LEU A 1 105 ? -7.055 4.696 0.017 1.00 92.50 105 LEU A O 1
ATOM 868 N N . ILE A 1 106 ? -6.495 5.158 2.153 1.00 93.25 106 ILE A N 1
ATOM 869 C CA . ILE A 1 106 ? -7.819 4.914 2.723 1.00 93.25 106 ILE A CA 1
ATOM 870 C C . ILE A 1 106 ? -8.567 6.247 2.742 1.00 93.25 106 ILE A C 1
ATOM 872 O O . ILE A 1 106 ? -8.038 7.204 3.290 1.00 93.25 106 ILE A O 1
ATOM 876 N N . PRO A 1 107 ? -9.773 6.378 2.168 1.00 91.31 107 PRO A N 1
ATOM 877 C CA . PRO A 1 107 ? -10.552 7.617 2.251 1.00 91.31 107 PRO A CA 1
ATOM 878 C C . PRO A 1 107 ? -11.131 7.872 3.641 1.00 91.31 107 PRO A C 1
ATOM 880 O O . PRO A 1 107 ? -11.419 6.931 4.377 1.00 91.31 107 PRO A O 1
ATOM 883 N N . LEU A 1 108 ? -11.368 9.146 3.970 1.00 89.12 108 LEU A N 1
ATOM 884 C CA . LEU A 1 108 ? -11.803 9.589 5.301 1.00 89.12 108 LEU A CA 1
ATOM 885 C C . LEU A 1 108 ? -12.972 8.781 5.912 1.00 89.12 108 LEU A C 1
ATOM 887 O O . LEU A 1 108 ? -12.862 8.443 7.089 1.00 89.12 108 LEU A O 1
ATOM 891 N N . PRO A 1 109 ? -14.041 8.414 5.167 1.00 88.69 109 PRO A N 1
ATOM 892 C CA . PRO A 1 109 ? -15.147 7.632 5.730 1.00 88.69 109 PRO A CA 1
ATOM 893 C C . PRO A 1 109 ? -14.746 6.242 6.236 1.00 88.69 109 PRO A C 1
ATOM 895 O O . PRO A 1 109 ? -15.361 5.740 7.165 1.00 88.69 109 PRO A O 1
ATOM 898 N N . ILE A 1 110 ? -13.717 5.632 5.642 1.00 93.56 110 ILE A N 1
ATOM 899 C CA . ILE A 1 110 ? -13.183 4.336 6.075 1.00 93.56 110 ILE A CA 1
ATOM 900 C C . ILE A 1 110 ? -12.103 4.553 7.147 1.00 93.56 110 ILE A C 1
ATOM 902 O O . ILE A 1 110 ? -11.990 3.776 8.092 1.00 93.56 110 ILE A O 1
ATOM 906 N N . GLN A 1 111 ? -11.319 5.635 7.043 1.00 90.88 111 GLN A N 1
ATOM 907 C CA . GLN A 1 111 ? -10.287 5.968 8.031 1.00 90.88 111 GLN A CA 1
ATOM 908 C C . GLN A 1 111 ? -10.860 6.214 9.430 1.00 90.88 111 GLN A C 1
ATOM 910 O O . GLN A 1 111 ? -10.168 5.928 10.405 1.00 90.88 111 GLN A O 1
ATOM 915 N N . SER A 1 112 ? -12.083 6.742 9.554 1.00 90.62 112 SER A N 1
ATOM 916 C CA . SER A 1 112 ? -12.725 6.993 10.855 1.00 90.62 112 SER A CA 1
ATOM 917 C C . SER A 1 112 ? -12.816 5.725 11.705 1.00 90.62 112 SER A C 1
ATOM 919 O O . SER A 1 112 ? -12.566 5.791 12.903 1.00 90.62 112 SER A O 1
ATOM 921 N N . LEU A 1 113 ? -13.014 4.551 11.093 1.00 91.56 113 LEU A N 1
ATOM 922 C CA . LEU A 1 113 ? -12.984 3.263 11.798 1.00 91.56 113 LEU A CA 1
ATOM 923 C C . LEU A 1 113 ? -11.638 2.983 12.469 1.00 91.56 113 LEU A C 1
ATOM 925 O O . LEU A 1 113 ? -11.581 2.274 13.465 1.00 91.56 113 LEU A O 1
ATOM 929 N N . VAL A 1 114 ? -10.542 3.543 11.960 1.00 90.69 114 VAL A N 1
ATOM 930 C CA . VAL A 1 114 ? -9.220 3.447 12.590 1.00 90.69 114 VAL A CA 1
ATOM 931 C C . VAL A 1 114 ? -8.994 4.597 13.559 1.00 90.69 114 VAL A C 1
ATOM 933 O O . VAL A 1 114 ? -8.525 4.384 14.676 1.00 90.69 114 VAL A O 1
ATOM 936 N N . LEU A 1 115 ? -9.274 5.823 13.126 1.00 89.00 115 LEU A N 1
ATOM 937 C CA . LEU A 1 115 ? -8.862 7.037 13.824 1.00 89.00 115 LEU A CA 1
ATOM 938 C C . LEU A 1 115 ? -9.757 7.362 15.020 1.00 89.00 115 LEU A C 1
ATOM 940 O O . LEU A 1 115 ? -9.240 7.809 16.046 1.00 89.00 115 LEU A O 1
ATOM 944 N N . ASP A 1 116 ? -11.050 7.067 14.932 1.00 86.31 116 ASP A N 1
ATOM 945 C CA . ASP A 1 116 ? -11.994 7.290 16.019 1.00 86.31 116 ASP A CA 1
ATOM 946 C C . ASP A 1 116 ? -11.857 6.184 17.078 1.00 86.31 116 ASP A C 1
ATOM 948 O O . ASP A 1 116 ? -11.368 5.078 16.818 1.00 86.31 116 ASP A O 1
ATOM 952 N N . GLY A 1 117 ? -12.211 6.501 18.324 1.00 78.81 117 GLY A N 1
ATOM 953 C CA . GLY A 1 117 ? -12.155 5.540 19.424 1.00 78.81 117 GLY A CA 1
ATOM 954 C C . GLY A 1 117 ? -13.101 4.363 19.173 1.00 78.81 117 GLY A C 1
ATOM 955 O O . GLY A 1 117 ? -14.268 4.563 18.862 1.00 78.81 117 GLY A O 1
ATOM 956 N N . ASN A 1 118 ? -12.597 3.138 19.331 1.00 84.06 118 ASN A N 1
ATOM 957 C CA . ASN A 1 118 ? -13.368 1.899 19.175 1.00 84.06 118 ASN A CA 1
ATOM 958 C C . ASN A 1 118 ? -13.321 1.088 20.476 1.00 84.06 118 ASN A C 1
ATOM 960 O O . ASN A 1 118 ? -12.763 -0.011 20.529 1.00 84.06 118 ASN A O 1
ATOM 964 N N . GLU A 1 119 ? -13.807 1.675 21.567 1.00 84.69 119 GLU A N 1
ATOM 965 C CA . GLU A 1 119 ? -13.749 1.032 22.880 1.00 84.69 119 GLU A CA 1
ATOM 966 C C . GLU A 1 119 ? -14.502 -0.306 22.875 1.00 84.69 119 GLU A C 1
ATOM 968 O O . GLU A 1 119 ? -15.641 -0.404 22.426 1.00 84.69 119 GLU A O 1
ATOM 973 N N . GLY A 1 120 ? -13.845 -1.358 23.368 1.00 87.75 120 GLY A N 1
ATOM 974 C CA . GLY A 1 120 ? -14.430 -2.697 23.470 1.00 87.75 120 GLY A CA 1
ATOM 975 C C . GLY A 1 120 ? -14.469 -3.512 22.171 1.00 87.75 120 GLY A C 1
ATOM 976 O O . GLY A 1 120 ? -14.823 -4.688 22.232 1.00 87.75 120 GLY A O 1
ATOM 977 N N . VAL A 1 121 ? -14.064 -2.956 21.023 1.00 93.56 121 VAL A N 1
ATOM 978 C CA . VAL A 1 121 ? -14.028 -3.688 19.745 1.00 93.56 121 VAL A CA 1
ATOM 979 C C . VAL A 1 121 ? -12.618 -4.239 19.482 1.00 93.56 121 VAL A C 1
ATOM 981 O O . VAL A 1 121 ? -11.645 -3.480 19.518 1.00 93.56 121 VAL A O 1
ATOM 984 N N . PRO A 1 122 ? -12.455 -5.547 19.201 1.00 94.88 122 PRO A N 1
ATOM 985 C CA . PRO A 1 122 ? -11.151 -6.112 18.863 1.00 94.88 122 PRO A CA 1
ATOM 986 C C . PRO A 1 122 ? -10.565 -5.517 17.576 1.00 94.88 122 PRO A C 1
ATOM 988 O O . PRO A 1 122 ? -11.264 -5.364 16.576 1.00 94.88 122 PRO A O 1
ATOM 991 N N . ALA A 1 123 ? -9.251 -5.271 17.560 1.00 94.31 123 ALA A N 1
ATOM 992 C CA . ALA A 1 123 ? -8.553 -4.711 16.396 1.00 94.31 123 ALA A CA 1
ATOM 993 C C . ALA A 1 123 ? -8.696 -5.567 15.123 1.00 94.31 123 ALA A C 1
ATOM 995 O O . ALA A 1 123 ? -8.736 -5.025 14.023 1.00 94.31 123 ALA A O 1
ATOM 996 N N . THR A 1 124 ? -8.814 -6.889 15.272 1.00 94.88 124 THR A N 1
ATOM 997 C CA . THR A 1 124 ? -9.042 -7.832 14.167 1.00 94.88 124 THR A CA 1
ATOM 998 C C . THR A 1 124 ? -10.388 -7.618 13.478 1.00 94.88 124 THR A C 1
ATOM 1000 O O . THR A 1 124 ? -10.461 -7.727 12.256 1.00 94.88 124 THR A O 1
ATOM 1003 N N . VAL A 1 125 ? -11.433 -7.288 14.246 1.00 95.69 125 VAL A N 1
ATOM 1004 C CA . VAL A 1 125 ? -12.781 -7.000 13.730 1.00 95.69 125 VAL A CA 1
ATOM 1005 C C . VAL A 1 125 ? -12.758 -5.688 12.958 1.00 95.69 125 VAL A C 1
ATOM 1007 O O . VAL A 1 125 ? -13.140 -5.666 11.795 1.00 95.69 125 VAL A O 1
ATOM 1010 N N . VAL A 1 126 ? -12.192 -4.633 13.554 1.00 95.69 126 VAL A N 1
ATOM 1011 C CA . VAL A 1 126 ? -12.047 -3.328 12.889 1.00 95.69 126 VAL A CA 1
ATOM 1012 C C . VAL A 1 126 ? -11.260 -3.459 11.579 1.00 95.69 126 VAL A C 1
ATOM 1014 O O . VAL A 1 126 ? -11.667 -2.917 10.556 1.00 95.69 126 VAL A O 1
ATOM 1017 N N . ALA A 1 127 ? -10.157 -4.216 11.583 1.00 95.12 127 ALA A N 1
ATOM 1018 C CA . ALA A 1 127 ? -9.380 -4.490 10.377 1.00 95.12 127 ALA A CA 1
ATOM 1019 C C . ALA A 1 127 ? -10.207 -5.220 9.304 1.00 95.12 127 ALA A C 1
ATOM 1021 O O . ALA A 1 127 ? -10.163 -4.821 8.143 1.00 95.12 127 ALA A O 1
ATOM 1022 N N . SER A 1 128 ? -10.993 -6.231 9.690 1.00 94.75 128 SER A N 1
ATOM 1023 C CA . SER A 1 128 ? -11.861 -6.975 8.767 1.00 94.75 128 SER A CA 1
ATOM 1024 C C . SER A 1 128 ? -12.919 -6.076 8.131 1.00 94.75 128 SER A C 1
ATOM 1026 O O . SER A 1 128 ? -13.139 -6.153 6.923 1.00 94.75 128 SER A O 1
ATOM 1028 N N . ASP A 1 129 ? -13.546 -5.203 8.919 1.00 94.88 129 ASP A N 1
ATOM 1029 C CA . ASP A 1 129 ? -14.554 -4.265 8.423 1.00 94.88 129 ASP A CA 1
ATOM 1030 C C . ASP A 1 129 ? -13.939 -3.286 7.418 1.00 94.88 129 ASP A C 1
ATOM 1032 O O . ASP A 1 129 ? -14.485 -3.073 6.336 1.00 94.88 129 ASP A O 1
ATOM 1036 N N . ILE A 1 130 ? -12.749 -2.755 7.717 1.00 94.88 130 ILE A N 1
ATOM 1037 C CA . ILE A 1 130 ? -12.011 -1.876 6.802 1.00 94.88 130 ILE A CA 1
ATOM 1038 C C . ILE A 1 130 ? -11.667 -2.597 5.498 1.00 94.88 130 ILE A C 1
ATOM 1040 O O . ILE A 1 130 ? -11.879 -2.035 4.426 1.00 94.88 130 ILE A O 1
ATOM 1044 N N . MET A 1 131 ? -11.154 -3.830 5.566 1.00 94.44 131 MET A N 1
ATOM 1045 C CA . MET A 1 131 ? -10.848 -4.626 4.371 1.00 94.44 131 MET A CA 1
ATOM 1046 C C . MET A 1 131 ? -12.112 -4.900 3.543 1.00 94.44 131 MET A C 1
ATOM 1048 O O . MET A 1 131 ? -12.080 -4.796 2.315 1.00 94.44 131 MET A O 1
ATOM 1052 N N . GLY A 1 132 ? -13.243 -5.167 4.203 1.00 93.62 132 GLY A N 1
ATOM 1053 C CA . GLY A 1 132 ? -14.549 -5.296 3.560 1.00 93.62 132 GLY A CA 1
ATOM 1054 C C . GLY A 1 132 ? -14.973 -4.020 2.828 1.00 93.62 132 GLY A C 1
ATOM 1055 O O . GLY A 1 132 ? -15.320 -4.080 1.649 1.00 93.62 132 GLY A O 1
ATOM 1056 N N . LEU A 1 133 ? -14.878 -2.863 3.485 1.00 94.94 133 LEU A N 1
ATOM 1057 C CA . LEU A 1 133 ? -15.224 -1.566 2.895 1.00 94.94 133 LEU A CA 1
ATOM 1058 C C . LEU A 1 133 ? -14.283 -1.169 1.755 1.00 94.94 133 LEU A C 1
ATOM 1060 O O . LEU A 1 133 ? -14.742 -0.642 0.746 1.00 94.94 133 LEU A O 1
ATOM 1064 N N . ILE A 1 134 ? -12.983 -1.464 1.859 1.00 93.25 134 ILE A N 1
ATOM 1065 C CA . ILE A 1 134 ? -12.021 -1.252 0.766 1.00 93.25 134 ILE A CA 1
ATOM 1066 C C . ILE A 1 134 ? -12.482 -1.985 -0.498 1.00 93.25 134 ILE A C 1
ATOM 1068 O O . ILE A 1 134 ? -12.482 -1.395 -1.577 1.00 93.25 134 ILE A O 1
ATOM 1072 N N . ASN A 1 135 ? -12.906 -3.241 -0.359 1.00 90.88 135 ASN A N 1
ATOM 1073 C CA . ASN A 1 135 ? -13.342 -4.071 -1.481 1.00 90.88 135 ASN A CA 1
ATOM 1074 C C . ASN A 1 135 ? -14.724 -3.683 -2.032 1.00 90.88 135 ASN A C 1
ATOM 1076 O O . ASN A 1 135 ? -15.010 -3.956 -3.195 1.00 90.88 135 ASN A O 1
ATOM 1080 N N . GLN A 1 136 ? -15.586 -3.078 -1.213 1.00 91.25 136 GLN A N 1
ATOM 1081 C CA . GLN A 1 136 ? -16.961 -2.734 -1.594 1.00 91.25 136 GLN A CA 1
ATOM 1082 C C . GLN A 1 136 ? -17.106 -1.301 -2.119 1.00 91.25 136 GLN A C 1
ATOM 1084 O O . GLN A 1 136 ? -17.886 -1.065 -3.040 1.00 91.25 136 GLN A O 1
ATOM 1089 N N . GLU A 1 137 ? -16.386 -0.342 -1.533 1.00 91.62 137 GLU A N 1
ATOM 1090 C CA . GLU A 1 137 ? -16.620 1.091 -1.751 1.00 91.62 137 GLU A CA 1
ATOM 1091 C C . GLU A 1 137 ? -15.552 1.772 -2.612 1.00 91.62 137 GLU A C 1
ATOM 1093 O O . GLU A 1 137 ? -15.800 2.842 -3.176 1.00 91.62 137 GLU A O 1
ATOM 1098 N N . LEU A 1 138 ? -14.349 1.196 -2.719 1.00 91.38 138 LEU A N 1
ATOM 1099 C CA . LEU A 1 138 ? -13.267 1.795 -3.500 1.00 91.38 138 LEU A CA 1
ATOM 1100 C C . LEU A 1 138 ? -13.258 1.282 -4.937 1.00 91.38 138 LEU A C 1
ATOM 1102 O O . LEU A 1 138 ? -13.743 0.200 -5.254 1.00 91.38 138 LEU A O 1
ATOM 1106 N N . SER A 1 139 ? -12.663 2.070 -5.835 1.00 91.00 139 SER A N 1
ATOM 1107 C CA . SER A 1 139 ? -12.410 1.599 -7.194 1.00 91.00 139 SER A CA 1
ATOM 1108 C C . SER A 1 139 ? -11.443 0.416 -7.184 1.00 91.00 139 SER A C 1
ATOM 1110 O O . SER A 1 139 ? -10.501 0.392 -6.391 1.00 91.00 139 SER A O 1
ATOM 1112 N N . GLU A 1 140 ? -11.627 -0.509 -8.128 1.00 91.19 140 GLU A N 1
ATOM 1113 C CA . GLU A 1 140 ? -10.808 -1.721 -8.278 1.00 91.19 140 GLU A CA 1
ATOM 1114 C C . GLU A 1 140 ? -9.303 -1.412 -8.243 1.00 91.19 140 GLU A C 1
ATOM 1116 O O . GLU A 1 140 ? -8.570 -1.988 -7.448 1.00 91.19 140 GLU A O 1
ATOM 1121 N N . ASN A 1 141 ? -8.855 -0.393 -8.985 1.00 92.50 141 ASN A N 1
ATOM 1122 C CA . ASN A 1 141 ? -7.450 0.032 -8.992 1.00 92.50 141 ASN A CA 1
ATOM 1123 C C . ASN A 1 141 ? -6.931 0.458 -7.607 1.00 92.50 141 ASN A C 1
ATOM 1125 O O . ASN A 1 141 ? -5.773 0.219 -7.269 1.00 92.50 141 ASN A O 1
ATOM 1129 N N . ARG A 1 142 ? -7.751 1.163 -6.816 1.00 92.44 142 ARG A N 1
ATOM 1130 C CA . ARG A 1 142 ? -7.344 1.641 -5.487 1.00 92.44 142 ARG A CA 1
ATOM 1131 C C . ARG A 1 142 ? -7.347 0.486 -4.487 1.00 92.44 142 ARG A C 1
ATOM 1133 O O . ARG A 1 142 ? -6.394 0.377 -3.720 1.00 92.44 142 ARG A O 1
ATOM 1140 N N . ALA A 1 143 ? -8.366 -0.370 -4.527 1.00 93.00 143 ALA A N 1
ATOM 1141 C CA . ALA A 1 143 ? -8.441 -1.573 -3.703 1.00 93.00 143 ALA A CA 1
ATOM 1142 C C . ALA A 1 143 ? -7.279 -2.539 -3.999 1.00 93.00 143 ALA A C 1
ATOM 1144 O O . ALA A 1 143 ? -6.612 -3.002 -3.070 1.00 93.00 143 ALA A O 1
ATOM 1145 N N . GLU A 1 144 ? -6.957 -2.765 -5.279 1.00 93.69 144 GLU A N 1
ATOM 1146 C CA . GLU A 1 144 ? -5.808 -3.579 -5.690 1.00 93.69 144 GLU A CA 1
ATOM 1147 C C . GLU A 1 144 ? -4.494 -2.946 -5.223 1.00 93.69 144 GLU A C 1
ATOM 1149 O O . GLU A 1 144 ? -3.658 -3.639 -4.646 1.00 93.69 144 GLU A O 1
ATOM 1154 N N . LEU A 1 145 ? -4.314 -1.627 -5.387 1.00 94.19 145 LEU A N 1
ATOM 1155 C CA . LEU A 1 145 ? -3.122 -0.944 -4.879 1.00 94.19 145 LEU A CA 1
ATOM 1156 C C . LEU A 1 145 ? -2.954 -1.159 -3.371 1.00 94.19 145 LEU A C 1
ATOM 1158 O O . LEU A 1 145 ? -1.871 -1.534 -2.932 1.00 94.19 145 LEU A O 1
ATOM 1162 N N . ILE A 1 146 ? -4.005 -0.932 -2.579 1.00 94.75 146 ILE A N 1
ATOM 1163 C CA . ILE A 1 146 ? -3.958 -1.126 -1.125 1.00 94.75 146 ILE A CA 1
ATOM 1164 C C . ILE A 1 146 ? -3.564 -2.567 -0.792 1.00 94.75 146 ILE A C 1
ATOM 1166 O O . ILE A 1 146 ? -2.630 -2.776 -0.018 1.00 94.75 146 ILE A O 1
ATOM 1170 N N . SER A 1 147 ? -4.216 -3.542 -1.425 1.00 94.31 147 SER A N 1
ATOM 1171 C CA . SER A 1 147 ? -3.958 -4.968 -1.209 1.00 94.31 147 SER A CA 1
ATOM 1172 C C . SER A 1 147 ? -2.514 -5.338 -1.542 1.00 94.31 147 SER A C 1
ATOM 1174 O O . SER A 1 147 ? -1.842 -5.983 -0.744 1.00 94.31 147 SER A O 1
ATOM 1176 N N . LEU A 1 148 ? -1.986 -4.849 -2.666 1.00 93.81 148 LEU A N 1
ATOM 1177 C CA . LEU A 1 148 ? -0.596 -5.058 -3.066 1.00 93.81 148 LEU A CA 1
ATOM 1178 C C . LEU A 1 148 ? 0.399 -4.476 -2.049 1.00 93.81 148 LEU A C 1
ATOM 1180 O O . LEU A 1 148 ? 1.407 -5.113 -1.735 1.00 93.81 148 LEU A O 1
ATOM 1184 N N . ILE A 1 149 ? 0.136 -3.278 -1.518 1.00 93.88 149 ILE A N 1
ATOM 1185 C CA . ILE A 1 149 ? 1.006 -2.647 -0.516 1.00 93.88 149 ILE A CA 1
ATOM 1186 C C . ILE A 1 149 ? 0.948 -3.390 0.821 1.00 93.88 149 ILE A C 1
ATOM 1188 O O . ILE A 1 149 ? 1.999 -3.646 1.410 1.00 93.88 149 ILE A O 1
ATOM 1192 N N . LEU A 1 150 ? -0.245 -3.766 1.291 1.00 93.88 150 LEU A N 1
ATOM 1193 C CA . LEU A 1 150 ? -0.402 -4.581 2.499 1.00 93.88 150 LEU A CA 1
ATOM 1194 C C . LEU A 1 150 ? 0.299 -5.936 2.337 1.00 93.88 150 LEU A C 1
ATOM 1196 O O . LEU A 1 150 ? 1.060 -6.338 3.214 1.00 93.88 150 LEU A O 1
ATOM 1200 N N . TYR A 1 151 ? 0.148 -6.573 1.174 1.00 91.19 151 TYR A N 1
ATOM 1201 C CA . TYR A 1 151 ? 0.850 -7.802 0.829 1.00 91.19 151 TYR A CA 1
ATOM 1202 C C . TYR A 1 151 ? 2.360 -7.617 0.901 1.00 91.19 151 TYR A C 1
ATOM 1204 O O . TYR A 1 151 ? 3.033 -8.393 1.567 1.00 91.19 151 TYR A O 1
ATOM 1212 N N . LEU A 1 152 ? 2.928 -6.572 0.291 1.00 88.88 152 LEU A N 1
ATOM 1213 C CA . LEU A 1 152 ? 4.358 -6.283 0.424 1.00 88.88 152 LEU A CA 1
ATOM 1214 C C . LEU A 1 152 ? 4.779 -6.192 1.902 1.00 88.88 152 LEU A C 1
ATOM 1216 O O . LEU A 1 152 ? 5.771 -6.814 2.282 1.00 88.88 152 LEU A O 1
ATOM 1220 N N . MET A 1 153 ? 4.021 -5.463 2.725 1.00 88.00 153 MET A N 1
ATOM 1221 C CA . MET A 1 153 ? 4.332 -5.258 4.143 1.00 88.00 153 MET A CA 1
ATOM 1222 C C . MET A 1 153 ? 4.269 -6.539 4.977 1.00 88.00 153 MET A C 1
ATOM 1224 O O . MET A 1 153 ? 5.091 -6.692 5.879 1.00 88.00 153 MET A O 1
ATOM 1228 N N . ASP A 1 154 ? 3.369 -7.472 4.664 1.00 88.19 154 ASP A N 1
ATOM 1229 C CA . ASP A 1 154 ? 3.322 -8.787 5.315 1.00 88.19 154 ASP A CA 1
ATOM 1230 C C . ASP A 1 154 ? 4.657 -9.536 5.150 1.00 88.19 154 ASP A C 1
ATOM 1232 O O . ASP A 1 154 ? 5.268 -9.953 6.137 1.00 88.19 154 ASP A O 1
ATOM 1236 N N . MET A 1 155 ? 5.205 -9.584 3.928 1.00 84.81 155 MET A N 1
ATOM 1237 C CA . MET A 1 155 ? 6.543 -10.157 3.711 1.00 84.81 155 MET A CA 1
ATOM 1238 C C . MET A 1 155 ? 7.603 -9.410 4.521 1.00 84.81 155 MET A C 1
ATOM 1240 O O . MET A 1 155 ? 8.463 -10.032 5.140 1.00 84.81 155 MET A O 1
ATOM 1244 N N . MET A 1 156 ? 7.535 -8.082 4.585 1.00 80.56 156 MET A N 1
ATOM 1245 C CA . MET A 1 156 ? 8.523 -7.317 5.344 1.00 80.56 156 MET A CA 1
ATOM 1246 C C . MET A 1 156 ? 8.475 -7.619 6.843 1.00 80.56 156 MET A C 1
ATOM 1248 O O . MET A 1 156 ? 9.520 -7.648 7.487 1.00 80.56 156 MET A O 1
ATOM 1252 N N . ILE A 1 157 ? 7.293 -7.872 7.405 1.00 80.06 157 ILE A N 1
ATOM 1253 C CA . ILE A 1 157 ? 7.141 -8.287 8.804 1.00 80.06 157 ILE A CA 1
ATOM 1254 C C . ILE A 1 157 ? 7.735 -9.681 9.021 1.00 80.06 157 ILE A C 1
ATOM 1256 O O . ILE A 1 157 ? 8.448 -9.886 10.002 1.00 80.06 157 ILE A O 1
ATOM 1260 N N . GLN A 1 158 ? 7.491 -10.617 8.102 1.00 79.56 158 GLN A N 1
ATOM 1261 C CA . GLN A 1 158 ? 7.989 -11.992 8.204 1.00 79.56 158 GLN A CA 1
ATOM 1262 C C . GLN A 1 158 ? 9.521 -12.085 8.104 1.00 79.56 158 GLN A C 1
ATOM 1264 O O . GLN A 1 158 ? 10.138 -12.867 8.824 1.00 79.56 158 GLN A O 1
ATOM 1269 N N . PHE A 1 159 ? 10.147 -11.294 7.225 1.00 74.62 159 PHE A N 1
ATOM 1270 C CA . PHE A 1 159 ? 11.591 -11.365 6.948 1.00 74.62 159 PHE A CA 1
ATOM 1271 C C . PHE A 1 159 ? 12.433 -10.314 7.683 1.00 74.62 159 PHE A C 1
ATOM 1273 O O . PHE A 1 159 ? 13.661 -10.406 7.688 1.00 74.62 159 PHE A O 1
ATOM 1280 N N . SER A 1 160 ? 11.800 -9.318 8.298 1.00 67.44 160 SER A N 1
ATOM 1281 C CA . SER A 1 160 ? 12.447 -8.318 9.149 1.00 67.44 160 SER A CA 1
ATOM 1282 C C . SER A 1 160 ? 11.632 -8.163 10.438 1.00 67.44 160 SER A C 1
ATOM 1284 O O . SER A 1 160 ? 10.971 -7.130 10.629 1.00 67.44 160 SER A O 1
ATOM 1286 N N . PRO A 1 161 ? 11.642 -9.187 11.317 1.00 61.44 161 PRO A N 1
ATOM 1287 C CA . PRO A 1 161 ? 10.964 -9.103 12.600 1.00 61.44 161 PRO A CA 1
ATOM 1288 C C . PRO A 1 161 ? 11.513 -7.909 13.383 1.00 61.44 161 PRO A C 1
ATOM 1290 O O . PRO A 1 161 ? 12.694 -7.573 13.290 1.00 61.44 161 PRO A O 1
ATOM 1293 N N . ALA A 1 162 ? 10.631 -7.227 14.110 1.00 58.16 162 ALA A N 1
ATOM 1294 C CA . ALA A 1 162 ? 11.002 -6.082 14.925 1.00 58.16 162 ALA A CA 1
ATOM 1295 C C . ALA A 1 162 ? 12.062 -6.508 15.952 1.00 58.16 162 ALA A C 1
ATOM 1297 O O . ALA A 1 162 ? 11.745 -7.203 16.911 1.00 58.16 162 ALA A O 1
ATOM 1298 N N . ASP A 1 163 ? 13.310 -6.096 15.744 1.00 51.78 163 ASP A N 1
ATOM 1299 C CA . ASP A 1 163 ? 14.344 -6.231 16.763 1.00 51.78 163 ASP A CA 1
ATOM 1300 C C . ASP A 1 163 ? 14.015 -5.256 17.905 1.00 51.78 163 ASP A C 1
ATOM 1302 O O . ASP A 1 163 ? 13.581 -4.127 17.636 1.00 51.78 163 ASP A O 1
ATOM 1306 N N . GLU A 1 164 ? 14.197 -5.663 19.164 1.00 42.16 164 GLU A N 1
ATOM 1307 C CA . GLU A 1 164 ? 13.722 -4.933 20.360 1.00 42.16 164 GLU A CA 1
ATOM 1308 C C . GLU A 1 164 ? 14.232 -3.480 20.431 1.00 42.16 164 GLU A C 1
ATOM 1310 O O . GLU A 1 164 ? 13.616 -2.622 21.064 1.00 42.16 164 GLU A O 1
ATOM 1315 N N . LEU A 1 165 ? 15.338 -3.188 19.739 1.00 40.56 165 LEU A N 1
ATOM 1316 C CA . LEU A 1 165 ? 15.977 -1.874 19.678 1.00 40.56 165 LEU A CA 1
ATOM 1317 C C . LEU A 1 165 ? 15.684 -1.075 18.399 1.00 40.56 165 LEU A C 1
ATOM 1319 O O . LEU A 1 165 ? 15.914 0.134 18.388 1.00 40.56 165 LEU A O 1
ATOM 1323 N N . GLN A 1 166 ? 15.219 -1.711 17.318 1.00 49.53 166 GLN A N 1
ATOM 1324 C CA . GLN A 1 166 ? 15.047 -1.045 16.015 1.00 49.53 166 GLN A CA 1
ATOM 1325 C C . GLN A 1 166 ? 13.592 -0.951 15.561 1.00 49.53 166 GLN A C 1
ATOM 1327 O O . GLN A 1 166 ? 13.252 0.006 14.864 1.00 49.53 166 GLN A O 1
ATOM 1332 N N . GLY A 1 167 ? 12.727 -1.883 15.980 1.00 54.94 167 GLY A N 1
ATOM 1333 C CA . GLY A 1 167 ? 11.351 -1.967 15.496 1.00 54.94 167 GLY A CA 1
ATOM 1334 C C . GLY A 1 167 ? 11.265 -2.185 13.977 1.00 54.94 167 GLY A C 1
ATOM 1335 O O . GLY A 1 167 ? 12.190 -1.902 13.216 1.00 54.94 167 GLY A O 1
ATOM 1336 N N . ASN A 1 168 ? 10.128 -2.673 13.482 1.00 61.81 168 ASN A N 1
ATOM 1337 C CA . ASN A 1 168 ? 9.869 -2.591 12.046 1.00 61.81 168 ASN A CA 1
ATOM 1338 C C . ASN A 1 168 ? 9.332 -1.183 11.732 1.00 61.81 168 ASN A C 1
ATOM 1340 O O . ASN A 1 168 ? 8.192 -0.849 12.051 1.00 61.81 168 ASN A O 1
ATOM 1344 N N . THR A 1 169 ? 10.176 -0.332 11.147 1.00 68.62 169 THR A N 1
ATOM 1345 C CA . THR A 1 169 ? 9.845 1.076 10.850 1.00 68.62 169 THR A CA 1
ATOM 1346 C C . THR A 1 169 ? 8.917 1.238 9.643 1.00 68.62 169 THR A C 1
ATOM 1348 O O . THR A 1 169 ? 8.390 2.328 9.409 1.00 68.62 169 THR A O 1
ATOM 1351 N N . TRP A 1 170 ? 8.670 0.166 8.884 1.00 72.62 170 TRP A N 1
ATOM 1352 C CA . TRP A 1 170 ? 7.888 0.221 7.653 1.00 72.62 170 TRP A CA 1
ATOM 1353 C C . TRP A 1 170 ? 6.394 0.427 7.913 1.00 72.62 170 TRP A C 1
ATOM 1355 O O . TRP A 1 170 ? 5.885 1.460 7.481 1.00 72.62 170 TRP A O 1
ATOM 1365 N N . PRO A 1 171 ? 5.693 -0.429 8.688 1.00 78.56 171 PRO A N 1
ATOM 1366 C CA . PRO A 1 171 ? 4.284 -0.194 8.998 1.00 78.56 171 PRO A CA 1
ATOM 1367 C C . PRO A 1 171 ? 4.054 1.186 9.627 1.00 78.56 171 PRO A C 1
ATOM 1369 O O . PRO A 1 171 ? 3.156 1.916 9.222 1.00 78.56 171 PRO A O 1
ATOM 1372 N N . ALA A 1 172 ? 4.933 1.603 10.543 1.00 81.25 172 ALA A N 1
ATOM 1373 C CA . ALA A 1 172 ? 4.836 2.911 11.184 1.00 81.25 172 ALA A CA 1
ATOM 1374 C C . ALA A 1 172 ? 5.012 4.084 10.200 1.00 81.25 172 ALA A C 1
ATOM 1376 O O . ALA A 1 172 ? 4.274 5.063 10.284 1.00 81.25 172 ALA A O 1
ATOM 1377 N N . SER A 1 173 ? 5.955 3.999 9.253 1.00 80.31 173 SER A N 1
ATOM 1378 C CA . SER A 1 173 ? 6.166 5.056 8.247 1.00 80.31 173 SER A CA 1
ATOM 1379 C C . SER A 1 173 ? 5.068 5.109 7.179 1.00 80.31 173 SER A C 1
ATOM 1381 O O . SER A 1 173 ? 4.871 6.152 6.560 1.00 80.31 173 SER A O 1
ATOM 1383 N N . MET A 1 174 ? 4.317 4.019 7.000 1.00 88.00 174 MET A N 1
ATOM 1384 C CA . MET A 1 174 ? 3.186 3.939 6.075 1.00 88.00 174 MET A CA 1
ATOM 1385 C C . MET A 1 174 ? 1.870 4.445 6.678 1.00 88.00 174 MET A C 1
ATOM 1387 O O . MET A 1 174 ? 0.968 4.807 5.925 1.00 88.00 174 MET A O 1
ATOM 1391 N N . LEU A 1 175 ? 1.755 4.543 8.008 1.00 89.62 175 LEU A N 1
ATOM 1392 C CA . LEU A 1 175 ? 0.534 5.018 8.670 1.00 89.62 175 LEU A CA 1
ATOM 1393 C C . LEU A 1 175 ? 0.036 6.385 8.150 1.00 89.62 175 LEU A C 1
ATOM 1395 O O . LEU A 1 175 ? -1.150 6.484 7.834 1.00 89.62 175 LEU A O 1
ATOM 1399 N N . PRO A 1 176 ? 0.880 7.427 7.978 1.00 88.38 176 PRO A N 1
ATOM 1400 C CA . PRO A 1 176 ? 0.421 8.704 7.424 1.00 88.38 176 PRO A CA 1
ATOM 1401 C C . PRO A 1 176 ? -0.023 8.614 5.958 1.00 88.38 176 PRO A C 1
ATOM 1403 O O . PRO A 1 176 ? -0.899 9.363 5.544 1.00 88.38 176 PRO A O 1
ATOM 1406 N N . ILE A 1 177 ? 0.554 7.691 5.182 1.00 91.00 177 ILE A N 1
ATOM 1407 C CA . ILE A 1 177 ? 0.189 7.458 3.775 1.00 91.00 177 ILE A CA 1
ATOM 1408 C C . ILE A 1 177 ? -1.186 6.778 3.685 1.00 91.00 177 ILE A C 1
ATOM 1410 O O . ILE A 1 177 ? -1.955 7.043 2.762 1.00 91.00 177 ILE A O 1
ATOM 1414 N N . PHE A 1 178 ? -1.513 5.910 4.645 1.00 93.81 178 PHE A N 1
ATOM 1415 C CA . PHE A 1 178 ? -2.800 5.220 4.697 1.00 93.81 178 PHE A CA 1
ATOM 1416 C C . PHE A 1 178 ? -3.922 6.071 5.302 1.00 93.81 178 PHE A C 1
ATOM 1418 O O . PHE A 1 178 ? -5.012 6.077 4.739 1.00 93.81 178 PHE A O 1
ATOM 1425 N N . PHE A 1 179 ? -3.670 6.768 6.416 1.00 91.62 179 PHE A N 1
ATOM 1426 C CA . PHE A 1 179 ? -4.722 7.324 7.284 1.00 91.62 179 PHE A CA 1
ATOM 1427 C C . PHE A 1 179 ? -4.576 8.821 7.606 1.00 91.62 179 PHE A C 1
ATOM 1429 O O . PHE A 1 179 ? -5.045 9.245 8.660 1.00 91.62 179 PHE A O 1
ATOM 1436 N N . ASP A 1 180 ? -3.853 9.602 6.790 1.00 88.88 180 ASP A N 1
ATOM 1437 C CA . ASP A 1 180 ? -3.630 11.051 7.001 1.00 88.88 180 ASP A CA 1
ATOM 1438 C C . ASP A 1 180 ? -3.405 11.418 8.487 1.00 88.88 180 ASP A C 1
ATOM 1440 O O . ASP A 1 180 ? -4.095 12.243 9.095 1.00 88.88 180 ASP A O 1
ATOM 1444 N N . MET A 1 181 ? -2.489 10.691 9.140 1.00 85.06 181 MET A N 1
ATOM 1445 C CA . MET A 1 181 ? -2.326 10.784 10.588 1.00 85.06 181 MET A CA 1
ATOM 1446 C C . MET A 1 181 ? -1.863 12.181 11.014 1.00 85.06 181 MET A C 1
ATOM 1448 O O . MET A 1 181 ? -0.788 12.647 10.642 1.00 85.06 181 MET A O 1
ATOM 1452 N N . GLN A 1 182 ? -2.646 12.813 11.887 1.00 84.00 182 GLN A N 1
ATOM 1453 C CA . GLN A 1 182 ? -2.348 14.106 12.494 1.00 84.00 182 GLN A CA 1
ATOM 1454 C C . GLN A 1 182 ? -1.855 13.937 13.935 1.00 84.00 182 GLN A C 1
ATOM 1456 O O . GLN A 1 182 ? -2.113 12.921 14.582 1.00 84.00 182 GLN A O 1
ATOM 1461 N N . SER A 1 183 ? -1.217 14.972 14.490 1.00 83.75 183 SER A N 1
ATOM 1462 C CA . SER A 1 183 ? -0.645 14.940 15.847 1.00 83.75 183 SER A CA 1
ATOM 1463 C C . SER A 1 183 ? -1.646 14.540 16.938 1.00 83.75 183 SER A C 1
ATOM 1465 O O . SER A 1 183 ? -1.258 13.911 17.917 1.00 83.75 183 SER A O 1
ATOM 1467 N N . ARG A 1 184 ? -2.939 14.856 16.767 1.00 84.44 184 ARG A N 1
ATOM 1468 C CA . ARG A 1 184 ? -4.001 14.465 17.711 1.00 84.44 184 ARG A CA 1
ATOM 1469 C C . ARG A 1 184 ? -4.186 12.946 17.822 1.00 84.44 184 ARG A C 1
ATOM 1471 O O . ARG A 1 184 ? -4.547 12.461 18.885 1.00 84.44 184 ARG A O 1
ATOM 1478 N N . HIS A 1 185 ? -3.892 12.193 16.760 1.00 86.12 185 HIS A N 1
ATOM 1479 C CA . HIS A 1 185 ? -4.043 10.736 16.737 1.00 86.12 185 HIS A CA 1
ATOM 1480 C C . HIS A 1 185 ? -2.891 10.016 17.462 1.00 86.12 185 HIS A C 1
ATOM 1482 O O . HIS A 1 185 ? -2.969 8.815 17.699 1.00 86.12 185 HIS A O 1
ATOM 1488 N N . MET A 1 186 ? -1.826 10.730 17.854 1.00 83.06 186 MET A N 1
ATOM 1489 C CA . MET A 1 186 ? -0.670 10.137 18.542 1.00 83.06 186 MET A CA 1
ATOM 1490 C C . MET A 1 186 ? -0.998 9.612 19.944 1.00 83.06 186 MET A C 1
ATOM 1492 O O . MET A 1 186 ? -0.287 8.745 20.447 1.00 83.06 186 MET A O 1
ATOM 1496 N N . ILE A 1 187 ? -2.077 10.100 20.565 1.00 86.19 187 ILE A N 1
ATOM 1497 C CA . ILE A 1 187 ? -2.575 9.581 21.849 1.00 86.19 187 ILE A CA 1
ATOM 1498 C C . ILE A 1 187 ? -3.004 8.112 21.688 1.00 86.19 187 ILE A C 1
ATOM 1500 O O . ILE A 1 187 ? -2.685 7.271 22.522 1.00 86.19 187 ILE A O 1
ATOM 1504 N N . GLU A 1 188 ? -3.617 7.791 20.548 1.00 87.94 188 GLU A N 1
ATOM 1505 C CA . GLU A 1 188 ? -4.171 6.477 20.208 1.00 87.94 188 GLU A CA 1
ATOM 1506 C C . GLU A 1 188 ? -3.223 5.628 19.343 1.00 87.94 188 GLU A C 1
ATOM 1508 O O . GLU A 1 188 ? -3.630 4.609 18.778 1.00 87.94 188 GLU A O 1
ATOM 1513 N N . TRP A 1 189 ? -1.947 6.023 19.214 1.00 86.19 189 TRP A N 1
ATOM 1514 C CA . TRP A 1 189 ? -1.034 5.452 18.212 1.00 86.19 189 TRP A CA 1
ATOM 1515 C C . TRP A 1 189 ? -0.941 3.923 18.292 1.00 86.19 189 TRP A C 1
ATOM 1517 O O . TRP A 1 189 ? -0.889 3.253 17.265 1.00 86.19 189 TRP A O 1
ATOM 1527 N N . ARG A 1 190 ? -0.947 3.362 19.510 1.00 88.69 190 ARG A N 1
ATOM 1528 C CA . ARG A 1 190 ? -0.811 1.919 19.732 1.00 88.69 190 ARG A CA 1
ATOM 1529 C C . ARG A 1 190 ? -2.018 1.163 19.186 1.00 88.69 190 ARG A C 1
ATOM 1531 O O . ARG A 1 190 ? -1.843 0.114 18.573 1.00 88.69 190 ARG A O 1
ATOM 1538 N N . ARG A 1 191 ? -3.227 1.698 19.376 1.00 91.56 191 ARG A N 1
ATOM 1539 C CA . ARG A 1 191 ? -4.470 1.114 18.858 1.00 91.56 191 ARG A CA 1
ATOM 1540 C C . ARG A 1 191 ? -4.480 1.164 17.334 1.00 91.56 191 ARG A C 1
ATOM 1542 O O . ARG A 1 191 ? -4.662 0.130 16.700 1.00 91.56 191 ARG A O 1
ATOM 1549 N N . ILE A 1 192 ? -4.187 2.334 16.769 1.00 92.19 192 ILE A N 1
ATOM 1550 C CA . ILE A 1 192 ? -4.106 2.561 15.319 1.00 92.19 192 ILE A CA 1
ATOM 1551 C C . ILE A 1 192 ? -3.090 1.607 14.676 1.00 92.19 192 ILE A C 1
ATOM 1553 O O . ILE A 1 192 ? -3.409 0.909 13.718 1.00 92.19 192 ILE A O 1
ATOM 1557 N N . ALA A 1 193 ? -1.884 1.517 15.242 1.00 90.50 193 ALA A N 1
ATOM 1558 C CA . ALA A 1 193 ? -0.842 0.620 14.756 1.00 90.50 193 ALA A CA 1
ATOM 1559 C C . ALA A 1 193 ? -1.243 -0.858 14.868 1.00 90.50 193 ALA A C 1
ATOM 1561 O O . ALA A 1 193 ? -0.919 -1.639 13.980 1.00 90.50 193 ALA A O 1
ATOM 1562 N N . THR A 1 194 ? -1.965 -1.240 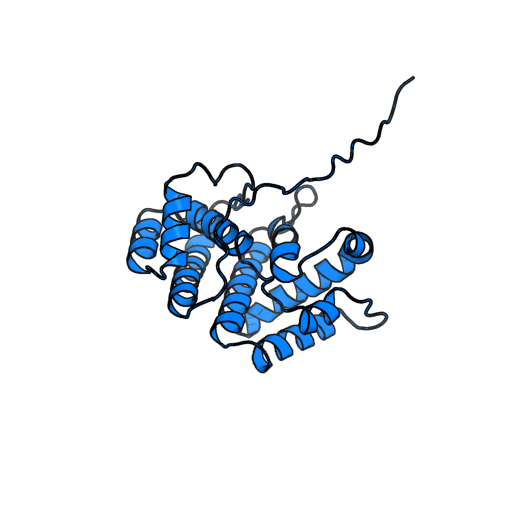15.928 1.00 91.75 194 THR A N 1
ATOM 1563 C CA . THR A 1 194 ? -2.457 -2.615 16.102 1.00 91.75 194 THR A CA 1
ATOM 1564 C C . THR A 1 194 ? -3.493 -2.965 15.035 1.00 91.75 194 THR A C 1
ATOM 1566 O O . THR A 1 194 ? -3.371 -4.009 14.406 1.00 91.75 194 THR A O 1
ATOM 1569 N N . ILE A 1 195 ? -4.464 -2.083 14.770 1.00 94.44 195 ILE A N 1
ATOM 1570 C CA . ILE A 1 195 ? -5.454 -2.281 13.697 1.00 94.44 195 ILE A CA 1
ATOM 1571 C C . ILE A 1 195 ? -4.747 -2.402 12.345 1.00 94.44 195 ILE A C 1
ATOM 1573 O O . ILE A 1 195 ? -5.004 -3.340 11.596 1.00 94.44 195 ILE A O 1
ATOM 1577 N N . PHE A 1 196 ? -3.803 -1.503 12.055 1.00 93.81 196 PHE A N 1
ATOM 1578 C CA . PHE A 1 196 ? -3.053 -1.546 10.803 1.00 93.81 196 PHE A CA 1
ATOM 1579 C C . PHE A 1 196 ? -2.231 -2.832 10.651 1.00 93.81 196 PHE A C 1
ATOM 1581 O O . PHE A 1 196 ? -2.164 -3.401 9.566 1.00 93.81 196 PHE A O 1
ATOM 1588 N N . PHE A 1 197 ? -1.645 -3.335 11.738 1.00 91.50 197 PHE A N 1
ATOM 1589 C CA . PHE A 1 197 ? -0.932 -4.610 11.734 1.00 91.50 197 PHE A CA 1
ATOM 1590 C C . PHE A 1 197 ? -1.857 -5.799 11.439 1.00 91.50 197 PHE A C 1
ATOM 1592 O O . PHE A 1 197 ? -1.480 -6.690 10.680 1.00 91.50 197 PHE A O 1
ATOM 1599 N N . GLU A 1 198 ? -3.076 -5.798 11.981 1.00 93.31 198 GLU A N 1
ATOM 1600 C CA . GLU A 1 198 ? -4.075 -6.822 11.658 1.00 93.31 198 GLU A CA 1
ATOM 1601 C C . GLU A 1 198 ? -4.549 -6.725 10.199 1.00 93.31 198 GLU A C 1
ATOM 1603 O O . GLU A 1 198 ? -4.681 -7.757 9.545 1.00 93.31 198 GLU A O 1
ATOM 1608 N N . MET A 1 199 ? -4.690 -5.517 9.635 1.00 94.62 199 MET A N 1
ATOM 1609 C CA . MET A 1 199 ? -4.950 -5.351 8.195 1.00 94.62 199 MET A CA 1
ATOM 1610 C C . MET A 1 199 ? -3.833 -5.963 7.338 1.00 94.62 199 MET A C 1
ATOM 1612 O O . MET A 1 199 ? -4.110 -6.612 6.333 1.00 94.62 199 MET A O 1
ATOM 1616 N N . ILE A 1 200 ? -2.567 -5.776 7.733 1.00 92.62 200 ILE A N 1
ATOM 1617 C CA . ILE A 1 200 ? -1.421 -6.334 7.003 1.00 92.62 200 ILE A CA 1
ATOM 1618 C C . ILE A 1 200 ? -1.457 -7.863 7.006 1.00 92.62 200 ILE A C 1
ATOM 1620 O O . ILE A 1 200 ? -1.284 -8.469 5.953 1.00 92.62 200 ILE A O 1
ATOM 1624 N N . LYS A 1 201 ? -1.721 -8.487 8.161 1.00 89.25 201 LYS A N 1
ATOM 1625 C CA . LYS A 1 201 ? -1.848 -9.949 8.252 1.00 89.25 201 LYS A CA 1
ATOM 1626 C C . LYS A 1 201 ? -2.962 -10.485 7.360 1.00 89.25 201 LYS A C 1
ATOM 1628 O O . LYS A 1 201 ? -2.746 -11.450 6.639 1.00 89.25 201 LYS A O 1
ATOM 1633 N N . GLN A 1 202 ? -4.129 -9.843 7.396 1.00 88.75 202 GLN A N 1
ATOM 1634 C CA . GLN A 1 202 ? -5.291 -10.272 6.619 1.00 88.75 202 GLN A CA 1
ATOM 1635 C C . GLN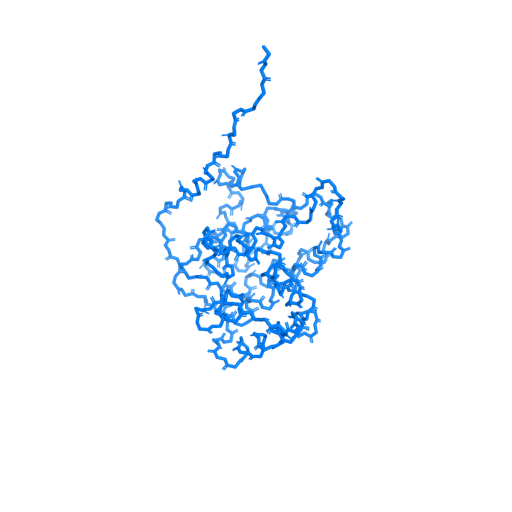 A 1 202 ? -5.067 -10.130 5.112 1.00 88.75 202 GLN A C 1
ATOM 1637 O O . GLN A 1 202 ? -5.614 -10.905 4.341 1.00 88.75 202 GLN A O 1
ATOM 1642 N N . ALA A 1 203 ? -4.243 -9.182 4.658 1.00 80.19 203 ALA A N 1
ATOM 1643 C CA . ALA A 1 203 ? -3.962 -9.014 3.232 1.00 80.19 203 ALA A CA 1
ATOM 1644 C C . ALA A 1 203 ? -3.278 -10.228 2.582 1.00 80.19 203 ALA A C 1
ATOM 1646 O O . ALA A 1 203 ? -3.379 -10.389 1.367 1.00 80.19 203 ALA A O 1
ATOM 1647 N N . GLY A 1 204 ? -2.617 -11.086 3.368 1.00 66.12 204 GLY A N 1
ATOM 1648 C CA . GLY A 1 204 ? -2.106 -12.371 2.891 1.00 66.12 204 GLY A CA 1
ATOM 1649 C C . GLY A 1 204 ? -3.203 -13.352 2.460 1.00 66.12 204 GLY A C 1
ATOM 1650 O O . GLY A 1 204 ? -2.915 -14.251 1.680 1.00 66.12 204 GLY A O 1
ATOM 1651 N N . ASP A 1 205 ? -4.445 -13.154 2.915 1.00 63.06 205 ASP A N 1
ATOM 1652 C CA . ASP A 1 205 ? -5.585 -14.027 2.618 1.00 63.06 205 ASP A CA 1
ATOM 1653 C C . ASP A 1 205 ? -6.365 -13.600 1.354 1.00 63.06 205 ASP A C 1
ATOM 1655 O O . ASP A 1 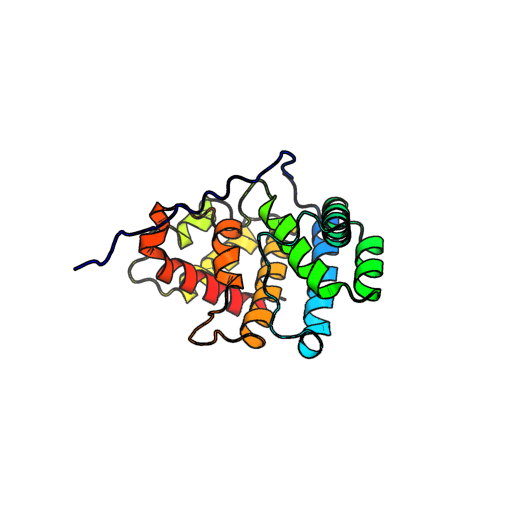205 ? -7.197 -14.359 0.858 1.00 63.06 205 ASP A O 1
ATOM 1659 N N . TYR A 1 206 ? -6.118 -12.390 0.828 1.00 54.19 206 TYR A N 1
ATOM 1660 C CA . TYR A 1 206 ? -6.889 -11.783 -0.274 1.00 54.19 206 TYR A CA 1
ATOM 1661 C C . TYR A 1 206 ? -6.190 -11.812 -1.651 1.00 54.19 206 TYR A C 1
ATOM 1663 O O . TYR A 1 206 ? -6.797 -11.387 -2.637 1.00 54.19 206 TYR A O 1
ATOM 1671 N N . LEU A 1 207 ? -4.942 -12.290 -1.738 1.00 53.25 207 LEU A N 1
ATOM 1672 C CA . LEU A 1 207 ? -4.136 -12.381 -2.971 1.00 53.25 207 LEU A CA 1
ATOM 1673 C C . LEU A 1 207 ? -3.627 -13.804 -3.207 1.00 53.25 207 LEU A C 1
ATOM 1675 O O . LEU A 1 207 ? -3.684 -14.242 -4.378 1.00 53.25 207 LEU A O 1
#

Foldseek 3Di:
DDDDDDPPDDPPPPDQDDDADADQDPLLLVLLLLLLVLCLVCVVVDPLPLDQDVPPQPPPPLLVQLLVCSSVSPNVSSVVSVVVVCSSSNSNSVLVNLVRHPDALQDPVLLCLLQPDDPPDDLLVSLVVSLVCLVVPDDPSSNSSVLSVLQSVLSSCVSNPQDPPRGDCVLVSCLCSHRVDDPVSVVVVVSSSSSSVSNSVCSVVVD